Protein AF-A0A851T5Y5-F1 (afdb_monomer)

Solvent-accessible surface area (backbone atoms only — not comparable to full-atom values): 12570 Å² total; per-residue (Å²): 137,88,81,87,80,84,79,88,78,86,79,79,48,72,80,60,48,54,59,51,51,56,50,48,53,47,49,53,48,50,50,54,48,53,54,48,54,49,51,55,58,54,72,70,52,80,83,51,76,62,54,56,51,51,53,50,53,52,51,50,52,53,51,51,50,51,51,51,53,51,49,52,54,50,30,38,38,62,53,76,44,88,64,85,82,74,98,78,79,89,79,91,82,95,71,86,72,81,74,79,68,81,71,62,25,62,45,49,49,51,54,51,50,53,52,51,53,53,50,48,53,53,52,50,52,53,52,52,52,52,51,56,50,47,67,74,44,75,84,80,78,85,87,77,94,80,79,80,81,72,80,93,68,82,89,78,91,79,81,89,78,79,81,80,81,83,77,90,76,92,76,92,83,88,87,84,86,82,83,82,86,85,80,89,79,81,90,130

Radius of gyration: 38.02 Å; Cα contacts (8 Å, |Δi|>4): 22; chains: 1; bounding box: 86×85×93 Å

Sequence (188 aa):
DSGEDRGSQGELSAEDVMPAVKSLIRVVRILKFLVAKRKFKETLRPYDVKDVIEQYSAGHLDMLGRIKSLQTRVEQIVGRGAVPADKKVREKVEKPPPEPEDEPSMMGRVVKVERQVQSIEHKLDLLLGLYSRCLRKGSSISFSLGAVRQPRGEPDVTSDYHSPVEHEDISVSAQTLNISRSASANMD

Secondary structure (DSSP, 8-state):
-------------HHHHHHHHHHHHHHHHHHHHHHHHHHHHHHTSPPPHHHHHHHHHHHHHHHHHHHHHHHHHHHHHHT---------S------PPPP------HHHHHHHHHHHHHHHHHHHHHHHHHHHHHHHS-S-----------------------PPPPPP--------------------

Mean predicted aligned error: 19.7 Å

InterPro domains:
  IPR003937 Potassium channel, voltage dependent, KCNQ [PTHR47735] (2-177)
  IPR013821 Potassium channel, voltage dependent, KCNQ, C-terminal [PF03520] (2-138)

pLDDT: mean 72.11, std 24.04, range [36.72, 98.62]

Organism: NCBI:txid1977171

Foldseek 3Di:
DDDDDDDDDDPCPPVNVVVVVVVVVVVVVVVVVVVVVVVVVVVPDDDDPVNVVVVCVVVVVVVVVVVVVVVLVVCQQCVNNPDPPDPDDDDDDDDDPPPPPPPDHNNRVVVVVVVVVVVVVVVVVVVVVVVVVCVVPPDDDDDDPPPPPDDDDDDDDDDPDDDDDDDDDDDDDDDDDDDDDDDDDDDD

Structure (mmCIF, N/CA/C/O backbone):
data_AF-A0A851T5Y5-F1
#
_entry.id   AF-A0A851T5Y5-F1
#
loop_
_atom_site.group_PDB
_atom_site.id
_atom_site.type_symbol
_atom_site.label_atom_id
_atom_site.label_alt_id
_atom_site.label_comp_id
_atom_site.label_asym_id
_atom_site.label_ent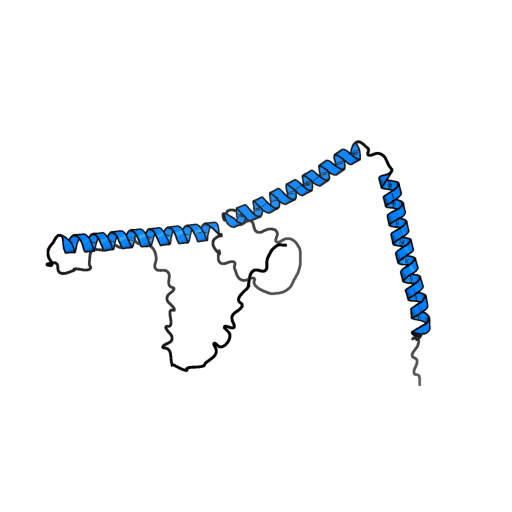ity_id
_atom_site.label_seq_id
_atom_site.pdbx_PDB_ins_code
_atom_site.Cartn_x
_atom_site.Cartn_y
_atom_site.Cartn_z
_atom_site.occupancy
_atom_site.B_iso_or_equiv
_atom_site.auth_seq_id
_atom_site.auth_comp_id
_atom_site.auth_asym_id
_atom_site.auth_atom_id
_atom_site.pdbx_PDB_model_num
ATOM 1 N N . ASP A 1 1 ? -54.999 -43.301 13.905 1.00 37.56 1 ASP A N 1
ATOM 2 C CA . ASP A 1 1 ? -53.935 -42.988 12.947 1.00 37.56 1 ASP A CA 1
ATOM 3 C C . ASP A 1 1 ? -53.912 -41.473 12.793 1.00 37.56 1 ASP A C 1
ATOM 5 O O . ASP A 1 1 ? -54.770 -40.925 12.120 1.00 37.56 1 ASP A O 1
ATOM 9 N N . SER A 1 2 ? -53.352 -40.751 13.762 1.00 43.62 2 SER A N 1
ATOM 10 C CA . SER A 1 2 ? -51.914 -40.546 14.015 1.00 43.62 2 SER A CA 1
ATOM 11 C C . SER A 1 2 ? -51.315 -39.578 12.998 1.00 43.62 2 SER A C 1
ATOM 13 O O . SER A 1 2 ? -51.047 -39.937 11.860 1.00 43.62 2 SER A O 1
ATOM 15 N N . GLY A 1 3 ? -51.120 -38.341 13.448 1.00 49.34 3 GLY A N 1
ATOM 16 C CA . GLY A 1 3 ? -50.461 -37.268 12.714 1.00 49.34 3 GLY A CA 1
ATOM 17 C C . GLY A 1 3 ? -50.115 -36.138 13.677 1.00 49.34 3 GLY A C 1
ATOM 18 O O . GLY A 1 3 ? -50.799 -35.120 13.718 1.00 49.34 3 GLY A O 1
ATOM 19 N N . GLU A 1 4 ? -49.111 -36.374 14.522 1.00 55.09 4 GLU A N 1
ATOM 20 C CA . GLU A 1 4 ? -48.381 -35.322 15.230 1.00 55.09 4 GLU A CA 1
ATOM 21 C C . GLU A 1 4 ? -47.661 -34.417 14.217 1.00 55.09 4 GLU A C 1
ATOM 23 O O . GLU A 1 4 ? -47.022 -34.941 13.311 1.00 55.09 4 GLU A O 1
ATOM 28 N N . ASP A 1 5 ? -47.699 -33.096 14.415 1.00 44.44 5 ASP A N 1
ATOM 29 C CA . ASP A 1 5 ? -46.492 -32.246 14.405 1.00 44.44 5 ASP A CA 1
ATOM 30 C C . ASP A 1 5 ? -46.854 -30.888 15.042 1.00 44.44 5 ASP A C 1
ATOM 32 O O . ASP A 1 5 ? -47.619 -30.089 14.511 1.00 44.44 5 ASP A O 1
ATOM 36 N N . ARG A 1 6 ? -46.630 -30.718 16.346 1.00 49.19 6 ARG A N 1
ATOM 37 C CA . ARG A 1 6 ? -45.472 -29.996 16.892 1.00 49.19 6 ARG A CA 1
ATOM 38 C C . ARG A 1 6 ? -45.182 -28.656 16.208 1.00 49.19 6 ARG A C 1
ATOM 40 O O . ARG A 1 6 ? -44.370 -28.554 15.306 1.00 49.19 6 ARG A O 1
ATOM 47 N N . GLY A 1 7 ? -45.683 -27.610 16.859 1.00 45.91 7 GLY A N 1
ATOM 48 C CA . GLY A 1 7 ? -44.796 -26.563 17.353 1.00 45.91 7 GLY A CA 1
ATOM 49 C C . GLY A 1 7 ? -44.453 -25.424 16.395 1.00 45.91 7 GLY A C 1
ATOM 50 O O . GLY A 1 7 ? -43.730 -25.586 15.424 1.00 45.91 7 GLY A O 1
ATOM 51 N N . SER A 1 8 ? -44.768 -24.227 16.891 1.00 52.69 8 SER A N 1
ATOM 52 C CA . SER A 1 8 ? -43.934 -23.031 16.750 1.00 52.69 8 SER A CA 1
ATOM 53 C C . SER A 1 8 ? -44.016 -22.297 15.416 1.00 52.69 8 SER A C 1
ATOM 55 O O . SER A 1 8 ? -43.286 -22.600 14.484 1.00 52.69 8 SER A O 1
ATOM 57 N N . GLN A 1 9 ? -44.745 -21.184 15.414 1.00 42.38 9 GLN A N 1
ATOM 58 C CA . GLN A 1 9 ? -44.216 -19.931 14.875 1.00 42.38 9 GLN A CA 1
ATOM 59 C C . GLN A 1 9 ? -44.970 -18.773 15.530 1.00 42.38 9 GLN A C 1
ATOM 61 O O . GLN A 1 9 ? -46.097 -18.451 15.175 1.00 42.38 9 GLN A O 1
ATOM 66 N N . GLY A 1 10 ? -44.356 -18.197 16.565 1.00 53.91 10 GLY A N 1
ATOM 67 C CA . GLY A 1 10 ? -44.780 -16.908 17.092 1.00 53.91 10 GLY A CA 1
ATOM 68 C C . GLY A 1 10 ? -44.576 -15.868 16.000 1.00 53.91 10 GLY A C 1
ATOM 69 O O . GLY A 1 10 ? -43.441 -15.495 15.705 1.00 53.91 10 GLY A O 1
ATOM 70 N N . GLU A 1 11 ? -45.668 -15.456 15.369 1.00 51.62 11 GLU A N 1
ATOM 71 C CA . GLU A 1 11 ? -45.685 -14.369 14.402 1.00 51.62 11 GLU A CA 1
ATOM 72 C C . GLU A 1 11 ? -45.403 -13.066 15.160 1.00 51.62 11 GLU A C 1
ATOM 74 O O . GLU A 1 11 ? -46.276 -12.482 15.800 1.00 51.62 11 GLU A O 1
ATOM 79 N N . LEU A 1 12 ? -44.134 -12.653 15.172 1.00 61.09 12 LEU A N 1
ATOM 80 C CA . LEU A 1 12 ? -43.716 -11.352 15.683 1.00 61.09 12 LEU A CA 1
ATOM 81 C C . LEU A 1 12 ? -44.313 -10.285 14.757 1.00 61.09 12 LEU A C 1
ATOM 83 O O . LEU A 1 12 ? -43.751 -9.990 13.701 1.00 61.09 12 LEU A O 1
ATOM 87 N N . SER A 1 13 ? -45.470 -9.739 15.130 1.00 64.56 13 SER A N 1
ATOM 88 C CA . SER A 1 13 ? -46.125 -8.661 14.389 1.00 64.56 13 SER A CA 1
ATOM 89 C C . SER A 1 13 ? -45.186 -7.457 14.262 1.00 64.56 13 SER A C 1
ATOM 91 O O . SER A 1 13 ? -44.429 -7.138 15.184 1.00 64.56 13 SER A O 1
ATOM 93 N N . ALA A 1 14 ? -45.244 -6.749 13.130 1.00 63.03 14 ALA A N 1
ATOM 94 C CA . ALA A 1 14 ? -44.449 -5.542 12.881 1.00 63.03 14 ALA A CA 1
ATOM 95 C C . ALA A 1 14 ? -44.595 -4.482 13.998 1.00 63.03 14 ALA A C 1
ATOM 97 O O . ALA A 1 14 ? -43.664 -3.709 14.250 1.00 63.03 14 ALA A O 1
ATOM 98 N N . GLU A 1 15 ? -45.728 -4.501 14.705 1.00 69.75 15 GLU A N 1
ATOM 99 C CA . GLU A 1 15 ? -46.027 -3.648 15.859 1.00 69.75 15 GLU A CA 1
ATOM 100 C C 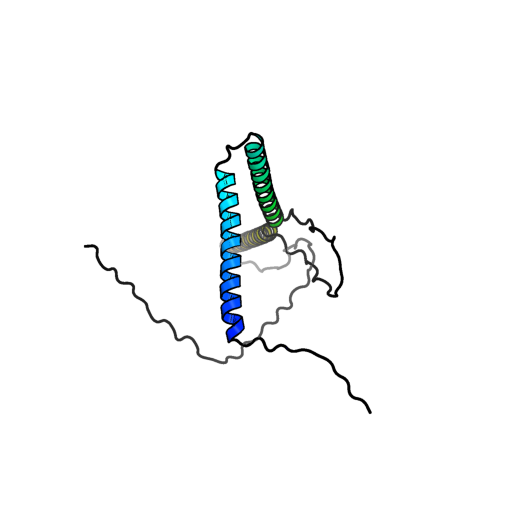. GLU A 1 15 ? -45.126 -3.923 17.079 1.00 69.75 15 GLU A C 1
ATOM 102 O O . GLU A 1 15 ? -44.766 -2.985 17.788 1.00 69.75 15 GLU A O 1
ATOM 107 N N . ASP A 1 16 ? -44.658 -5.161 17.280 1.00 72.06 16 ASP A N 1
ATOM 108 C CA . ASP A 1 16 ? -43.730 -5.526 18.366 1.00 72.06 16 ASP A CA 1
ATOM 109 C C . ASP A 1 16 ? -42.257 -5.329 17.968 1.00 72.06 16 ASP A C 1
ATOM 111 O O . ASP A 1 16 ? -41.384 -5.049 18.801 1.00 72.06 16 ASP A O 1
ATOM 115 N N . VAL A 1 17 ? -41.968 -5.408 16.665 1.00 77.44 17 VAL A N 1
ATOM 116 C CA . VAL A 1 17 ? -40.622 -5.218 16.103 1.00 77.44 17 VAL A CA 1
ATOM 117 C C . VAL A 1 17 ? -40.164 -3.766 16.258 1.00 77.44 17 VAL A C 1
ATOM 119 O O . VAL A 1 17 ? -39.008 -3.502 16.593 1.00 77.44 17 VAL A O 1
ATOM 122 N N . MET A 1 18 ? -41.060 -2.797 16.067 1.00 86.81 18 MET A N 1
ATOM 123 C CA . MET A 1 18 ? -40.714 -1.374 16.101 1.00 86.81 18 MET A CA 1
ATOM 124 C C . MET A 1 18 ? -40.234 -0.892 17.496 1.00 86.81 18 MET A C 1
ATOM 126 O O . MET A 1 18 ? -39.195 -0.218 17.573 1.00 86.81 18 MET A O 1
ATOM 130 N N . PRO A 1 19 ? -40.894 -1.235 18.623 1.00 90.56 19 PRO A N 1
ATOM 131 C CA . PRO A 1 19 ? -40.369 -1.006 19.972 1.00 90.56 19 PRO A CA 1
ATOM 132 C C . PRO A 1 19 ? -39.059 -1.751 20.250 1.00 90.56 19 PRO A C 1
ATOM 134 O O . PRO A 1 19 ? -38.143 -1.167 20.837 1.00 90.56 19 PRO A O 1
ATOM 137 N N . ALA A 1 20 ? -38.931 -3.002 19.795 1.00 90.44 20 ALA A N 1
ATOM 138 C CA . ALA A 1 20 ? -37.718 -3.797 19.977 1.00 90.44 20 ALA A CA 1
ATOM 139 C C . ALA A 1 20 ? -36.507 -3.171 19.264 1.00 90.44 20 ALA A C 1
ATOM 141 O O . ALA A 1 20 ? -35.445 -3.017 19.868 1.00 90.44 20 ALA A O 1
ATOM 142 N N . VAL A 1 21 ? -36.673 -2.699 18.025 1.00 94.69 21 VAL A N 1
ATOM 143 C CA . VAL A 1 21 ? -35.631 -1.984 17.267 1.00 94.69 21 VAL A CA 1
ATOM 144 C C . VAL A 1 21 ? -35.259 -0.664 17.949 1.00 94.69 21 VAL A C 1
ATOM 146 O O . VAL A 1 21 ? -34.076 -0.348 18.085 1.00 94.69 21 VAL A O 1
ATOM 149 N N . LYS A 1 22 ? -36.236 0.099 18.459 1.00 93.56 22 LYS A N 1
ATOM 150 C CA . LYS A 1 22 ? -35.965 1.324 19.237 1.00 93.56 22 LYS A CA 1
ATOM 151 C C . LYS A 1 22 ? -35.164 1.029 20.508 1.00 93.56 22 LYS A C 1
ATOM 153 O O . LYS A 1 22 ? -34.278 1.811 20.865 1.00 93.56 22 LYS A O 1
ATOM 158 N N . SER A 1 23 ? -35.454 -0.077 21.187 1.00 95.94 23 SER A N 1
ATOM 159 C CA . SER A 1 23 ? -34.687 -0.543 22.345 1.00 95.94 23 SER A CA 1
ATOM 160 C C . SER A 1 23 ? -33.287 -1.007 21.948 1.00 95.94 23 SER A C 1
ATOM 162 O O . SER A 1 23 ? -32.320 -0.615 22.596 1.00 95.94 23 SER A O 1
ATOM 164 N N . LEU A 1 24 ? -33.134 -1.724 20.833 1.00 97.25 24 LEU A N 1
ATOM 165 C CA . LEU A 1 24 ? -31.832 -2.138 20.307 1.00 97.25 24 LEU A CA 1
ATOM 166 C C . LEU A 1 24 ? -30.946 -0.932 19.967 1.00 97.25 24 LEU A C 1
ATOM 168 O O . LEU A 1 24 ? -29.785 -0.882 20.370 1.00 97.25 24 LEU A O 1
ATOM 172 N N . ILE A 1 25 ? -31.502 0.086 19.305 1.00 96.75 25 ILE A N 1
ATOM 173 C CA . ILE A 1 25 ? -30.793 1.342 19.022 1.00 96.75 25 ILE A CA 1
ATOM 174 C C . ILE A 1 25 ? -30.337 2.003 20.327 1.00 96.75 25 ILE A C 1
ATOM 176 O O . ILE A 1 25 ? -29.203 2.480 20.412 1.00 96.75 25 ILE A O 1
ATOM 180 N N . ARG A 1 26 ? -31.189 2.022 21.362 1.00 97.44 26 ARG A N 1
ATOM 181 C CA . ARG A 1 26 ? -30.812 2.537 22.688 1.00 97.44 26 ARG A CA 1
ATOM 182 C C . ARG A 1 26 ? -29.676 1.728 23.305 1.00 97.44 26 ARG A C 1
ATOM 184 O O . ARG A 1 26 ? -28.716 2.336 23.765 1.00 97.44 26 ARG A O 1
ATOM 191 N N . VAL A 1 27 ? -29.734 0.400 23.264 1.00 98.38 27 VAL A N 1
ATOM 192 C CA . VAL A 1 27 ? -28.673 -0.472 23.791 1.00 98.38 27 VAL A CA 1
ATOM 193 C C . VAL A 1 27 ? -27.353 -0.226 23.060 1.00 98.38 27 VAL A C 1
ATOM 195 O O . VAL A 1 27 ? -26.342 0.023 23.712 1.00 98.38 27 VAL A O 1
ATOM 198 N N . VAL A 1 28 ? -27.348 -0.184 21.724 1.00 98.31 28 VAL A N 1
ATOM 199 C CA . VAL A 1 28 ? -26.143 0.128 20.933 1.00 98.31 28 VAL A CA 1
ATOM 200 C C . VAL A 1 28 ? -25.594 1.509 21.295 1.00 98.31 28 VAL A C 1
ATOM 202 O O . VAL A 1 28 ? -24.387 1.663 21.477 1.00 98.31 28 VAL A O 1
ATOM 205 N N . ARG A 1 29 ? -26.460 2.518 21.451 1.00 98.50 29 ARG A N 1
ATOM 206 C CA . ARG A 1 29 ? -26.048 3.866 21.874 1.00 98.50 29 ARG A CA 1
ATOM 207 C C . ARG A 1 29 ? -25.448 3.869 23.278 1.00 98.50 29 ARG A C 1
ATOM 209 O O . ARG A 1 29 ? -24.405 4.488 23.463 1.00 98.50 29 ARG A O 1
ATOM 216 N N . ILE A 1 30 ? -26.046 3.157 24.234 1.00 98.44 30 ILE A N 1
ATOM 217 C CA . ILE A 1 30 ? -25.516 3.017 25.598 1.00 98.44 30 ILE A CA 1
ATOM 218 C C . ILE A 1 30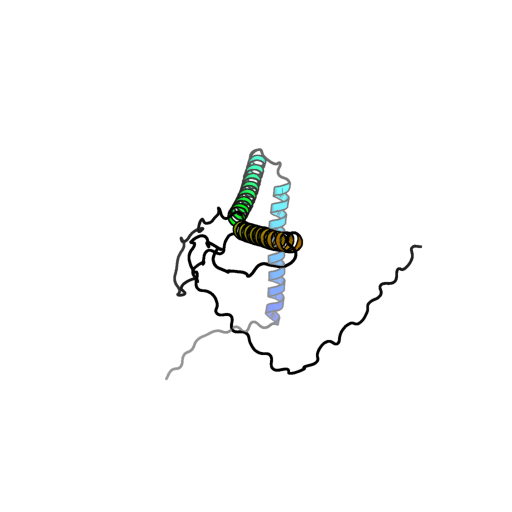 ? -24.157 2.311 25.566 1.00 98.44 30 ILE A C 1
ATOM 220 O O . ILE A 1 30 ? -23.217 2.791 26.189 1.00 98.44 30 ILE A O 1
ATOM 224 N N . LEU A 1 31 ? -24.000 1.233 24.795 1.00 98.62 31 LEU A N 1
ATOM 225 C CA . LEU A 1 31 ? -22.721 0.531 24.648 1.00 98.62 31 LEU A CA 1
ATOM 226 C C . LEU A 1 31 ? -21.641 1.436 24.046 1.00 98.62 31 LEU A C 1
ATOM 228 O O . LEU A 1 31 ? -20.549 1.546 24.606 1.00 98.62 31 LEU A O 1
ATOM 232 N N . LYS A 1 32 ? -21.949 2.143 22.951 1.00 98.31 32 LYS A N 1
ATOM 233 C CA . LYS A 1 32 ? -21.026 3.118 22.349 1.00 98.31 32 LYS A CA 1
ATOM 234 C C . LYS A 1 32 ? -20.679 4.236 23.334 1.00 98.31 32 LYS A C 1
ATOM 236 O O . LYS A 1 32 ? -19.510 4.604 23.427 1.00 98.31 32 LYS A O 1
ATOM 241 N N . PHE A 1 33 ? -21.653 4.723 24.105 1.00 98.62 33 PHE A N 1
ATOM 242 C CA . PHE A 1 33 ? -21.435 5.710 25.163 1.00 98.62 33 PHE A CA 1
ATOM 243 C C . PHE A 1 33 ? -20.522 5.174 26.271 1.00 98.62 33 PHE A C 1
ATOM 245 O O . PHE A 1 33 ? -19.602 5.872 26.678 1.00 98.62 33 PHE A O 1
ATOM 252 N N . LEU A 1 34 ? -20.705 3.935 26.733 1.00 98.56 34 LEU A N 1
ATOM 253 C CA . LEU A 1 34 ? -19.858 3.332 27.766 1.00 98.56 34 LEU A CA 1
ATOM 254 C C . LEU A 1 34 ? -18.421 3.101 27.277 1.00 98.56 34 LEU A C 1
ATOM 256 O O . LEU A 1 34 ? -17.476 3.343 28.031 1.00 98.56 34 LEU A O 1
ATOM 260 N N . VAL A 1 35 ? -18.235 2.703 26.012 1.00 98.56 35 VAL A N 1
ATOM 261 C CA . VAL A 1 35 ? -16.907 2.616 25.382 1.00 98.56 35 VAL A CA 1
ATOM 262 C C . VAL A 1 35 ? -16.263 4.001 25.287 1.00 98.56 35 VAL A C 1
ATOM 264 O O . VAL A 1 35 ? -15.103 4.154 25.665 1.00 98.56 35 VAL A O 1
ATOM 267 N N . ALA A 1 36 ? -17.008 5.020 24.851 1.00 98.38 36 ALA A N 1
ATOM 268 C CA . ALA A 1 36 ? -16.518 6.396 24.784 1.00 98.38 36 ALA A CA 1
ATOM 269 C C . ALA A 1 36 ? -16.169 6.953 26.174 1.00 98.38 36 ALA A C 1
ATOM 271 O O . ALA A 1 36 ? -15.095 7.518 26.350 1.00 98.38 36 ALA A O 1
ATOM 272 N N . LYS A 1 37 ? -17.014 6.715 27.186 1.00 98.19 37 LYS A N 1
ATOM 273 C CA . LYS A 1 37 ? -16.773 7.091 28.587 1.00 98.19 37 LYS A CA 1
ATOM 274 C C . LYS A 1 37 ? -15.503 6.436 29.134 1.00 98.19 37 LYS A C 1
ATOM 276 O O . LYS A 1 37 ? -14.732 7.096 29.827 1.00 98.19 37 LYS A O 1
ATOM 281 N N . ARG A 1 38 ? -15.260 5.157 28.815 1.00 97.88 38 ARG A N 1
ATOM 282 C CA . ARG A 1 38 ? -14.019 4.458 29.188 1.00 97.88 38 ARG A CA 1
ATOM 283 C C . ARG A 1 38 ? -12.803 5.076 28.496 1.00 97.88 38 ARG A C 1
ATOM 285 O O . ARG A 1 38 ? -11.838 5.379 29.184 1.00 97.88 38 ARG A O 1
ATOM 292 N N . LYS A 1 39 ? -12.868 5.306 27.178 1.00 96.88 39 LYS A N 1
ATOM 293 C CA . LYS A 1 39 ? -11.784 5.947 26.413 1.00 96.88 39 LYS A CA 1
ATOM 294 C C . LYS A 1 39 ? -11.468 7.350 26.933 1.00 96.88 39 LYS A C 1
ATOM 296 O O . LYS A 1 39 ? -10.305 7.667 27.108 1.00 96.88 39 LYS A O 1
ATOM 301 N N . PHE A 1 40 ? -12.487 8.143 27.261 1.00 98.06 40 PHE A N 1
ATOM 302 C CA . PHE A 1 40 ? -12.307 9.473 27.844 1.00 98.06 40 PHE A CA 1
ATOM 303 C C . PHE A 1 40 ? -11.606 9.423 29.208 1.00 98.06 40 PHE A C 1
ATOM 305 O O . PHE A 1 40 ? -10.714 10.218 29.489 1.00 98.06 40 PHE A O 1
ATOM 312 N N . LYS A 1 41 ? -11.969 8.458 30.064 1.00 97.38 41 LYS A N 1
ATOM 313 C CA . LYS A 1 41 ? -11.277 8.263 31.346 1.00 97.38 41 LYS A CA 1
ATOM 314 C C . LYS A 1 41 ? -9.819 7.832 31.149 1.00 97.38 41 LYS A C 1
ATOM 316 O O . LYS A 1 41 ? -8.971 8.243 31.932 1.00 97.38 41 LYS A O 1
ATOM 321 N N . GLU A 1 42 ? -9.539 7.028 30.125 1.00 94.06 42 GLU A N 1
ATOM 322 C CA . GLU A 1 42 ? -8.179 6.607 29.775 1.00 94.06 42 GLU A CA 1
ATOM 323 C C . GLU A 1 42 ? -7.322 7.789 29.316 1.00 94.06 42 GLU A C 1
ATOM 325 O O . GLU A 1 42 ? -6.209 7.949 29.794 1.00 94.06 42 GLU A O 1
ATOM 330 N N . THR A 1 43 ? -7.868 8.677 28.478 1.00 93.50 43 THR A N 1
ATOM 331 C CA . THR A 1 43 ? -7.136 9.845 27.952 1.00 93.50 43 THR A CA 1
ATOM 332 C C . THR A 1 43 ? -6.735 10.871 29.011 1.00 93.50 43 THR A C 1
ATOM 334 O O . THR A 1 43 ? -5.914 11.736 28.734 1.00 93.50 43 THR A O 1
ATOM 337 N N . LEU A 1 44 ? -7.330 10.813 30.205 1.00 95.44 44 LEU A N 1
ATOM 338 C CA . LEU A 1 44 ? -6.965 11.681 31.328 1.00 95.44 44 LEU A CA 1
ATOM 339 C C . LEU A 1 44 ? -5.855 11.089 32.201 1.00 95.44 44 LEU A C 1
ATOM 341 O O . LEU A 1 44 ? -5.369 11.770 33.104 1.00 95.44 44 LEU A O 1
ATOM 345 N N . ARG A 1 45 ? -5.473 9.826 31.986 1.00 94.06 45 ARG A N 1
ATOM 346 C CA . ARG A 1 45 ? -4.335 9.244 32.692 1.00 94.06 45 ARG A CA 1
ATOM 347 C C . ARG A 1 45 ? -3.042 9.842 32.127 1.00 94.06 45 ARG A C 1
ATOM 349 O O . ARG A 1 45 ? -2.933 9.973 30.909 1.00 94.06 45 ARG A O 1
ATOM 356 N N . PRO A 1 46 ? -2.077 10.227 32.978 1.00 95.31 46 PRO A N 1
ATOM 357 C CA . PRO A 1 46 ? -0.764 10.628 32.495 1.00 95.31 46 PRO A CA 1
ATOM 358 C C . PRO A 1 46 ? -0.080 9.434 31.826 1.00 95.31 46 PRO A C 1
ATOM 360 O O . PRO A 1 46 ? -0.178 8.317 32.333 1.00 95.31 46 PRO A O 1
ATOM 363 N N . TYR A 1 47 ? 0.615 9.693 30.719 1.00 95.75 47 TYR A N 1
ATOM 364 C CA . TYR A 1 47 ? 1.421 8.677 30.048 1.00 95.75 47 TYR A CA 1
ATOM 365 C C . TYR A 1 47 ? 2.561 8.222 30.956 1.00 95.75 47 TYR A C 1
ATOM 367 O O . TYR A 1 47 ? 3.261 9.055 31.544 1.00 95.75 47 TYR A O 1
ATOM 375 N N . ASP A 1 48 ? 2.758 6.913 31.058 1.00 95.62 48 ASP A N 1
ATOM 376 C CA . ASP A 1 48 ? 3.905 6.337 31.746 1.00 95.62 48 ASP A CA 1
ATOM 377 C C . ASP A 1 48 ? 5.065 6.056 30.766 1.00 95.62 48 ASP A C 1
ATOM 379 O O . ASP A 1 48 ? 4.956 6.185 29.544 1.00 95.62 48 ASP A O 1
ATOM 383 N N . VAL A 1 49 ? 6.235 5.696 31.303 1.00 97.81 49 VAL A N 1
ATOM 384 C CA . VAL A 1 49 ? 7.409 5.363 30.474 1.00 97.81 49 VAL A CA 1
ATOM 385 C C . VAL A 1 49 ? 7.125 4.168 29.555 1.00 97.81 49 VAL A C 1
ATOM 387 O O . VAL A 1 49 ? 7.682 4.082 28.459 1.00 97.81 49 VAL A O 1
ATOM 390 N N . LYS A 1 50 ? 6.251 3.248 29.974 1.00 96.75 50 LYS A N 1
ATOM 391 C CA . LYS A 1 50 ? 5.878 2.076 29.187 1.00 96.75 50 LYS A CA 1
ATOM 392 C C . LYS A 1 50 ? 5.039 2.483 27.973 1.00 96.75 50 LYS A C 1
ATOM 394 O O . LYS A 1 50 ? 5.299 1.935 26.909 1.00 96.75 50 LYS A O 1
ATOM 399 N N . ASP A 1 51 ? 4.140 3.458 28.082 1.00 95.62 51 ASP A N 1
ATOM 400 C CA . ASP A 1 51 ? 3.353 3.982 26.958 1.00 95.62 51 ASP A CA 1
ATOM 401 C C . ASP A 1 51 ? 4.261 4.539 25.856 1.00 95.62 51 ASP A C 1
ATOM 403 O O . ASP A 1 51 ? 4.076 4.250 24.673 1.00 95.62 51 ASP A O 1
ATOM 407 N N . VAL A 1 52 ? 5.301 5.284 26.245 1.00 97.25 52 VAL A N 1
ATOM 408 C CA . VAL A 1 52 ? 6.290 5.835 25.304 1.00 97.25 52 VAL A CA 1
ATOM 409 C C . VAL A 1 52 ? 7.044 4.712 24.590 1.00 97.25 52 VAL A C 1
ATOM 411 O O . VAL A 1 52 ? 7.226 4.753 23.370 1.00 97.25 52 VAL A O 1
ATOM 414 N N . ILE A 1 53 ? 7.460 3.687 25.338 1.00 97.75 53 ILE A N 1
ATOM 415 C CA . ILE A 1 53 ? 8.161 2.526 24.779 1.00 97.75 53 ILE A CA 1
ATOM 416 C C . ILE A 1 53 ? 7.235 1.723 23.862 1.00 97.75 53 ILE A C 1
ATOM 418 O O . ILE A 1 53 ? 7.657 1.323 22.778 1.00 97.75 53 ILE A O 1
ATOM 422 N N . GLU A 1 54 ? 5.988 1.484 24.258 1.00 97.19 54 GLU A N 1
ATOM 423 C CA . GLU A 1 54 ? 5.017 0.707 23.488 1.00 97.19 54 GLU A CA 1
ATOM 424 C C . GLU A 1 54 ? 4.631 1.433 22.195 1.00 97.19 54 GLU A C 1
ATOM 426 O O . GLU A 1 54 ? 4.640 0.822 21.124 1.00 97.19 54 GLU A O 1
ATOM 431 N N . GLN A 1 55 ? 4.407 2.748 22.259 1.00 97.88 55 GLN A N 1
ATOM 432 C CA . GLN A 1 55 ? 4.155 3.578 21.084 1.00 97.88 55 GLN A CA 1
ATOM 433 C C . GLN A 1 55 ? 5.339 3.546 20.114 1.00 97.88 55 GLN A C 1
ATOM 435 O O . GLN A 1 55 ? 5.143 3.341 18.912 1.00 97.88 55 GLN A O 1
ATOM 440 N N . TYR A 1 56 ? 6.564 3.728 20.618 1.00 98.44 56 TYR A N 1
ATOM 441 C CA . TYR A 1 56 ? 7.763 3.644 19.787 1.00 98.44 56 TYR A CA 1
ATOM 442 C C . TYR A 1 56 ? 7.913 2.251 19.171 1.00 98.44 56 TYR A C 1
ATOM 444 O O . TYR A 1 56 ? 8.158 2.132 17.974 1.00 98.44 56 TYR A O 1
ATOM 452 N N . SER A 1 57 ? 7.705 1.196 19.960 1.00 98.25 57 SER A N 1
ATOM 453 C CA . SER A 1 57 ? 7.821 -0.196 19.511 1.00 98.25 57 SER A CA 1
ATOM 454 C C . SER A 1 57 ? 6.814 -0.519 18.403 1.00 98.25 57 SER A C 1
ATOM 456 O O . SER A 1 57 ? 7.191 -1.085 17.376 1.00 98.25 57 SER A O 1
ATOM 458 N N . ALA A 1 58 ? 5.551 -0.113 18.567 1.00 98.12 58 ALA A N 1
ATOM 459 C CA . ALA A 1 58 ? 4.510 -0.288 17.557 1.00 98.12 58 ALA A CA 1
ATOM 460 C C . ALA A 1 58 ? 4.792 0.536 16.289 1.00 98.12 58 ALA A C 1
ATOM 462 O O . ALA A 1 58 ? 4.691 0.015 15.178 1.00 98.12 58 ALA A O 1
ATOM 463 N N . GLY A 1 59 ? 5.196 1.802 16.444 1.00 98.62 59 GLY A N 1
ATOM 464 C CA . GLY A 1 59 ? 5.539 2.678 15.321 1.00 98.62 59 GLY A CA 1
ATOM 465 C C . GLY A 1 59 ? 6.759 2.190 14.539 1.00 98.62 59 GLY A C 1
ATOM 466 O O . GLY A 1 59 ? 6.759 2.206 13.309 1.00 98.62 59 GLY A O 1
ATOM 467 N N . HIS A 1 60 ? 7.778 1.692 15.237 1.00 98.62 60 HIS A N 1
ATOM 468 C CA . HIS A 1 60 ? 8.963 1.108 14.620 1.00 98.62 60 HIS A CA 1
ATOM 469 C C . HIS A 1 60 ? 8.622 -0.172 13.848 1.00 98.62 60 HIS A C 1
ATOM 47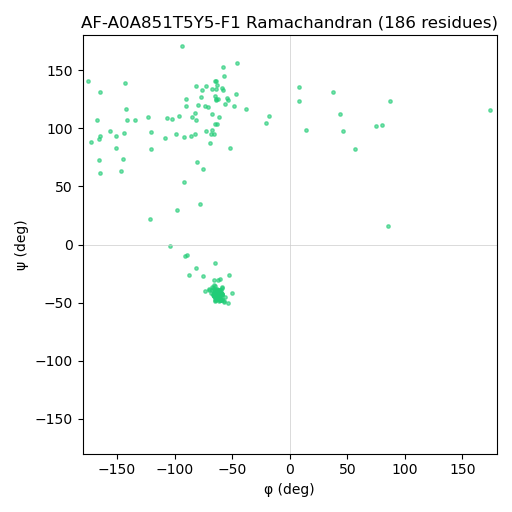1 O O . HIS A 1 60 ? 9.101 -0.362 12.731 1.00 98.62 60 HIS A O 1
ATOM 477 N N . LEU A 1 61 ? 7.764 -1.037 14.401 1.00 98.19 61 LEU A N 1
ATOM 478 C CA . LEU A 1 61 ? 7.322 -2.249 13.713 1.00 98.19 61 LEU A CA 1
ATOM 479 C C . LEU A 1 61 ? 6.520 -1.933 12.439 1.00 98.19 61 LEU A C 1
ATOM 481 O O . LEU A 1 61 ? 6.768 -2.551 11.404 1.00 98.19 61 LEU A O 1
ATOM 485 N N . ASP A 1 62 ? 5.607 -0.956 12.485 1.00 98.38 62 ASP A N 1
ATOM 486 C CA . ASP A 1 62 ? 4.861 -0.494 11.304 1.00 98.38 62 ASP A CA 1
ATOM 487 C C . ASP A 1 62 ? 5.803 0.092 10.242 1.00 98.38 62 ASP A C 1
ATOM 489 O O . ASP A 1 62 ? 5.741 -0.283 9.068 1.00 98.38 62 ASP A O 1
ATOM 493 N N . MET A 1 63 ? 6.747 0.942 10.654 1.00 98.56 63 MET A N 1
ATOM 494 C CA . MET A 1 63 ? 7.765 1.489 9.756 1.00 98.56 63 MET A CA 1
ATOM 495 C C . MET A 1 63 ? 8.576 0.374 9.085 1.00 98.56 63 MET A C 1
ATOM 497 O O . MET A 1 63 ? 8.702 0.358 7.859 1.00 98.56 63 MET A O 1
ATOM 501 N N . LEU A 1 64 ? 9.084 -0.583 9.865 1.00 98.44 64 LEU A N 1
ATOM 502 C CA . LEU A 1 64 ? 9.868 -1.703 9.352 1.00 98.44 64 LEU A CA 1
ATOM 503 C C . LEU A 1 64 ? 9.044 -2.579 8.396 1.00 98.44 64 LEU A C 1
ATOM 505 O O . LEU A 1 64 ? 9.553 -2.998 7.356 1.00 98.44 64 LEU A O 1
ATOM 509 N N . GLY A 1 65 ? 7.763 -2.811 8.696 1.00 97.75 65 GLY A N 1
ATOM 510 C CA . GLY A 1 65 ? 6.838 -3.531 7.818 1.00 97.75 65 GLY A CA 1
ATOM 511 C C . GLY A 1 65 ? 6.639 -2.835 6.469 1.00 97.75 65 GLY A C 1
ATOM 512 O O . GLY A 1 65 ? 6.690 -3.483 5.420 1.00 97.75 65 GLY A O 1
ATOM 513 N N . ARG A 1 66 ? 6.492 -1.505 6.471 1.00 98.12 66 ARG A N 1
ATOM 514 C CA . ARG A 1 66 ? 6.395 -0.698 5.243 1.00 98.12 66 ARG A CA 1
ATOM 515 C C . ARG A 1 66 ? 7.690 -0.725 4.432 1.00 98.12 66 ARG A C 1
ATOM 517 O O . ARG A 1 66 ? 7.625 -0.924 3.220 1.00 98.12 66 ARG A O 1
ATOM 524 N N . ILE A 1 67 ? 8.848 -0.579 5.084 1.00 98.25 67 ILE A N 1
ATOM 525 C CA . ILE A 1 67 ? 10.166 -0.676 4.433 1.00 98.25 67 ILE A CA 1
ATOM 526 C C . ILE A 1 67 ? 10.330 -2.050 3.781 1.00 98.25 67 ILE A C 1
ATOM 528 O O . ILE A 1 67 ? 10.687 -2.125 2.610 1.00 98.25 67 ILE A O 1
ATOM 532 N N . LYS A 1 68 ? 9.997 -3.131 4.496 1.00 97.00 68 LYS A N 1
ATOM 533 C CA . LYS A 1 68 ? 10.093 -4.498 3.973 1.00 97.00 68 LYS A CA 1
ATOM 534 C C . LYS A 1 68 ? 9.175 -4.722 2.770 1.00 97.00 68 LYS A C 1
ATOM 536 O O . LYS A 1 68 ? 9.613 -5.274 1.770 1.00 97.00 68 LYS A O 1
ATOM 541 N N . SER A 1 69 ? 7.929 -4.248 2.833 1.00 95.69 69 SER A N 1
ATOM 542 C CA . SER A 1 69 ? 6.989 -4.321 1.705 1.00 95.69 69 SER A CA 1
ATOM 543 C C . SER A 1 69 ? 7.508 -3.567 0.476 1.00 95.69 69 SER A C 1
ATOM 545 O O . SER A 1 69 ? 7.467 -4.083 -0.644 1.00 95.69 69 SER A O 1
ATOM 547 N N . LEU A 1 70 ? 8.060 -2.365 0.676 1.00 97.31 70 LEU A N 1
ATOM 548 C CA . LEU A 1 70 ? 8.670 -1.596 -0.404 1.00 97.31 70 LEU A CA 1
ATOM 549 C C . LEU A 1 70 ? 9.893 -2.317 -0.983 1.00 97.31 70 LEU A C 1
ATOM 551 O O . LEU A 1 70 ? 10.004 -2.424 -2.202 1.00 97.31 70 LEU A O 1
ATOM 555 N N . GLN A 1 71 ? 10.765 -2.847 -0.126 1.00 95.69 71 GLN A N 1
ATOM 556 C CA . GLN A 1 71 ? 11.938 -3.612 -0.535 1.00 95.69 71 GLN A CA 1
ATOM 557 C C . GLN A 1 71 ? 11.539 -4.818 -1.393 1.00 95.69 71 GLN A C 1
ATOM 559 O O . GLN A 1 71 ? 12.060 -4.965 -2.494 1.00 95.69 71 GLN A O 1
ATOM 564 N N . THR A 1 72 ? 10.559 -5.618 -0.963 1.00 91.75 72 THR A N 1
ATOM 565 C CA . THR A 1 72 ? 10.068 -6.767 -1.741 1.00 91.75 72 THR A CA 1
ATOM 566 C C . THR A 1 72 ? 9.532 -6.344 -3.108 1.00 91.75 72 THR A C 1
ATOM 568 O O . THR A 1 72 ? 9.841 -6.975 -4.117 1.00 91.75 72 THR A O 1
ATOM 571 N N . ARG A 1 73 ? 8.770 -5.246 -3.180 1.00 93.25 73 ARG A N 1
ATOM 572 C CA . ARG A 1 73 ? 8.282 -4.720 -4.465 1.00 93.25 73 ARG A CA 1
ATOM 573 C C . ARG A 1 73 ? 9.431 -4.271 -5.367 1.00 93.25 73 ARG A C 1
ATOM 575 O O . ARG A 1 73 ? 9.408 -4.564 -6.556 1.00 93.25 73 ARG A O 1
ATOM 582 N N . VAL A 1 74 ? 10.447 -3.598 -4.827 1.00 94.56 74 VAL A N 1
ATOM 583 C CA . VAL A 1 74 ? 11.644 -3.201 -5.589 1.00 94.56 74 VAL A CA 1
ATOM 584 C C . VAL A 1 74 ? 12.406 -4.430 -6.087 1.00 94.56 74 VAL A C 1
ATOM 586 O O . VAL A 1 74 ? 12.775 -4.490 -7.256 1.00 94.56 74 VAL A O 1
ATOM 589 N N . GLU A 1 75 ? 12.591 -5.447 -5.250 1.00 90.38 75 GLU A N 1
ATOM 590 C CA . GLU A 1 75 ? 13.256 -6.697 -5.632 1.00 90.38 75 GLU A CA 1
ATOM 591 C C . GLU A 1 75 ? 12.519 -7.424 -6.766 1.00 90.38 75 GLU A C 1
ATOM 593 O O . GLU A 1 75 ? 13.161 -7.929 -7.692 1.00 90.38 75 GLU A O 1
ATOM 598 N N . GLN A 1 76 ? 11.183 -7.425 -6.748 1.00 90.19 76 GLN A N 1
ATOM 599 C CA . GLN A 1 76 ? 10.354 -7.951 -7.837 1.00 90.19 76 GLN A CA 1
ATOM 600 C C . GLN A 1 76 ? 10.523 -7.145 -9.135 1.00 90.19 76 GLN A C 1
ATOM 602 O O . GLN A 1 76 ? 10.643 -7.742 -10.203 1.00 90.19 76 GLN A O 1
ATOM 607 N N . ILE A 1 77 ? 10.602 -5.810 -9.056 1.00 90.56 77 ILE A N 1
ATOM 608 C CA . ILE A 1 77 ? 10.819 -4.911 -10.210 1.00 90.56 77 ILE A CA 1
ATOM 609 C C . ILE A 1 77 ? 12.199 -5.097 -10.838 1.00 90.56 77 ILE A C 1
ATOM 611 O O . ILE A 1 77 ? 12.341 -4.960 -12.050 1.00 90.56 77 ILE A O 1
ATOM 615 N N . VAL A 1 78 ? 13.212 -5.381 -10.019 1.00 89.25 78 VAL A N 1
ATOM 616 C CA . VAL A 1 78 ? 14.587 -5.627 -10.474 1.00 89.25 78 VAL A CA 1
ATOM 617 C C . VAL A 1 78 ? 14.763 -7.065 -10.981 1.00 89.25 78 VAL A C 1
ATOM 619 O O . VAL A 1 78 ? 15.695 -7.344 -11.729 1.00 89.25 78 VAL A O 1
ATOM 622 N N . GLY A 1 79 ? 13.874 -7.983 -10.596 1.00 81.69 79 GLY A N 1
ATOM 623 C CA . GLY A 1 79 ? 13.951 -9.398 -10.968 1.00 81.69 79 GLY A CA 1
ATOM 624 C C . GLY A 1 79 ? 14.845 -10.224 -10.048 1.00 81.69 79 GLY A C 1
ATOM 625 O O . GLY A 1 79 ? 15.232 -11.332 -10.396 1.00 81.69 79 GLY A O 1
ATOM 626 N N . ARG A 1 80 ? 15.174 -9.698 -8.862 1.00 75.50 80 ARG A N 1
ATOM 627 C CA . ARG A 1 80 ? 15.898 -10.425 -7.803 1.00 75.50 80 ARG A CA 1
ATOM 628 C C . ARG A 1 80 ? 14.954 -11.138 -6.827 1.00 75.50 80 ARG A C 1
ATOM 630 O O . ARG A 1 80 ? 15.414 -11.923 -6.009 1.00 75.50 80 ARG A O 1
ATOM 637 N N . GLY A 1 81 ? 13.650 -10.866 -6.921 1.00 61.38 81 GLY A N 1
ATOM 638 C CA . GLY A 1 81 ? 12.621 -11.287 -5.967 1.00 61.38 81 GLY A CA 1
ATOM 639 C C . GLY A 1 81 ? 11.816 -12.534 -6.340 1.00 61.38 81 GLY A C 1
ATOM 640 O O . GLY A 1 81 ? 10.661 -12.625 -5.930 1.00 61.38 81 GLY A O 1
ATOM 641 N N . ALA A 1 82 ? 12.372 -13.492 -7.090 1.00 56.00 82 ALA A N 1
ATOM 642 C CA . ALA A 1 82 ? 11.746 -14.808 -7.250 1.00 56.00 82 ALA A CA 1
ATOM 643 C C . ALA A 1 82 ? 11.947 -15.651 -5.976 1.00 56.00 82 ALA A C 1
ATOM 645 O O . ALA A 1 82 ? 12.641 -16.663 -5.973 1.00 56.00 82 ALA A O 1
ATOM 646 N N . VAL A 1 83 ? 11.363 -15.211 -4.861 1.00 55.53 83 VAL A N 1
ATOM 647 C CA . VAL A 1 83 ? 11.159 -16.067 -3.692 1.00 55.53 83 VAL A CA 1
ATOM 648 C C . VAL A 1 83 ? 9.664 -16.369 -3.664 1.00 55.53 83 VAL A C 1
ATOM 650 O O . VAL A 1 83 ? 8.880 -15.449 -3.418 1.00 55.53 83 VAL A O 1
ATOM 653 N N . PRO A 1 84 ? 9.223 -17.604 -3.967 1.00 53.66 84 PRO A N 1
ATOM 654 C CA . PRO A 1 84 ? 7.819 -17.955 -3.840 1.00 53.66 84 PRO A CA 1
ATOM 655 C C . PRO A 1 84 ? 7.462 -17.880 -2.356 1.00 53.66 84 PRO A C 1
ATOM 657 O O . PRO A 1 84 ? 7.850 -18.742 -1.567 1.00 53.66 84 PRO A O 1
ATOM 660 N N . ALA A 1 85 ? 6.763 -16.817 -1.967 1.00 51.59 85 ALA A N 1
ATOM 661 C CA . ALA A 1 85 ? 6.190 -16.705 -0.640 1.00 51.59 85 ALA A CA 1
ATOM 662 C C . ALA A 1 85 ? 5.176 -17.849 -0.448 1.00 51.59 85 ALA A C 1
ATOM 664 O O . ALA A 1 85 ? 4.124 -17.886 -1.079 1.00 51.59 85 ALA A O 1
ATOM 665 N N . ASP A 1 86 ? 5.555 -18.798 0.404 1.00 42.81 86 ASP A N 1
ATOM 666 C CA . ASP A 1 86 ? 4.682 -19.638 1.221 1.00 42.81 86 ASP A CA 1
ATOM 667 C C . ASP A 1 86 ? 3.597 -20.482 0.525 1.00 42.81 86 ASP A C 1
ATOM 669 O O . ASP A 1 86 ? 2.397 -20.234 0.623 1.00 42.81 86 ASP A O 1
ATOM 673 N N . LY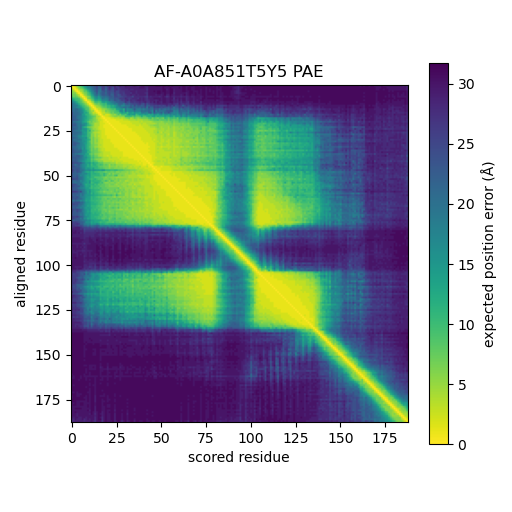S A 1 87 ? 4.005 -21.650 0.009 1.00 47.62 87 LYS A N 1
ATOM 674 C CA . LYS A 1 87 ? 3.149 -22.852 0.032 1.00 47.62 87 LYS A CA 1
ATOM 675 C C . LYS A 1 87 ? 3.215 -23.525 1.407 1.00 47.62 87 LYS A C 1
ATOM 677 O O . LYS A 1 87 ? 3.768 -24.616 1.497 1.00 47.62 87 LYS A O 1
ATOM 682 N N . LYS A 1 88 ? 2.644 -22.939 2.465 1.00 49.41 88 LYS A N 1
ATOM 683 C CA . LYS A 1 88 ? 2.225 -23.693 3.670 1.00 49.41 88 LYS A CA 1
ATOM 684 C C . LYS A 1 88 ? 1.045 -23.029 4.376 1.00 49.41 88 LYS A C 1
ATOM 686 O O . LYS A 1 88 ? 1.254 -22.356 5.366 1.00 49.41 88 LYS A O 1
ATOM 691 N N . VAL A 1 89 ? -0.175 -23.299 3.900 1.00 43.34 89 VAL A N 1
ATOM 692 C CA . VAL A 1 89 ? -1.374 -23.691 4.678 1.00 43.34 89 VAL A CA 1
ATOM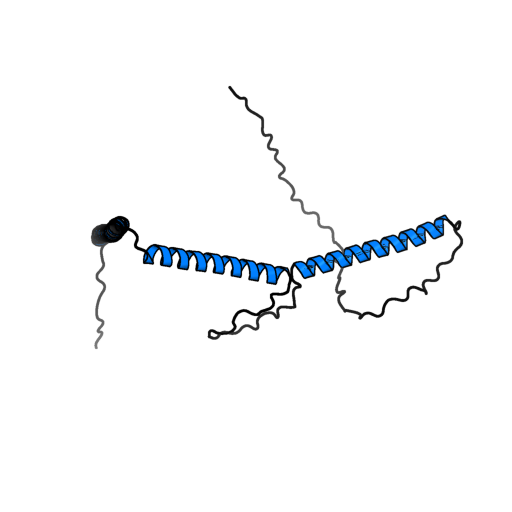 693 C C . VAL A 1 89 ? -2.419 -24.200 3.660 1.00 43.34 89 VAL A C 1
ATOM 695 O O . VAL A 1 89 ? -2.919 -23.421 2.865 1.00 43.34 89 VAL A O 1
ATOM 698 N N . ARG A 1 90 ? -2.637 -25.531 3.634 1.00 42.19 90 ARG A N 1
ATOM 699 C CA . ARG A 1 90 ? -3.937 -26.260 3.674 1.00 42.19 90 ARG A CA 1
ATOM 700 C C . ARG A 1 90 ? -5.130 -25.634 2.895 1.00 42.19 90 ARG A C 1
ATOM 702 O O . ARG A 1 90 ? -5.458 -24.493 3.149 1.00 42.19 90 ARG A O 1
ATOM 709 N N . GLU A 1 91 ? -5.938 -26.274 2.041 1.00 39.50 91 GLU A N 1
ATOM 710 C CA . GLU A 1 91 ? -6.309 -27.663 1.724 1.00 39.50 91 GLU A CA 1
ATOM 711 C C . GLU A 1 91 ? -7.250 -27.620 0.490 1.00 39.50 91 GLU A C 1
ATOM 713 O O . GLU A 1 91 ? -8.084 -26.729 0.411 1.00 39.50 91 GLU A O 1
ATOM 718 N N . LYS A 1 92 ? -7.088 -28.576 -0.442 1.00 45.03 92 LYS A N 1
ATOM 719 C CA . LYS A 1 92 ? -8.036 -29.071 -1.474 1.00 45.03 92 LYS A CA 1
ATOM 720 C C . LYS A 1 92 ? -8.879 -28.058 -2.286 1.00 45.03 92 LYS A C 1
ATOM 722 O O . LYS A 1 92 ? -9.860 -27.528 -1.791 1.00 45.03 92 LYS A O 1
ATOM 727 N N . VAL A 1 93 ? -8.597 -27.961 -3.591 1.00 37.38 93 VAL A N 1
ATOM 728 C CA . VAL A 1 93 ? -9.474 -28.364 -4.723 1.00 37.38 93 VAL A CA 1
ATOM 729 C C . VAL A 1 93 ? -8.804 -27.931 -6.041 1.00 37.38 93 VAL A C 1
ATOM 731 O O . VAL A 1 93 ? -8.527 -26.762 -6.277 1.00 37.38 93 VAL A O 1
ATOM 734 N N . GLU A 1 94 ? -8.463 -28.946 -6.830 1.00 44.75 94 GLU A N 1
ATOM 735 C CA . GLU A 1 94 ? -8.339 -29.031 -8.291 1.00 44.75 94 GLU A CA 1
ATOM 736 C C . GLU A 1 94 ? -8.308 -27.734 -9.137 1.00 44.75 94 GLU A C 1
ATOM 738 O O . GLU A 1 94 ? -9.337 -27.201 -9.544 1.00 44.75 94 GLU A O 1
ATOM 743 N N . LYS A 1 95 ? -7.094 -27.298 -9.502 1.00 39.12 95 LYS A N 1
ATOM 744 C CA . LYS A 1 95 ? -6.747 -26.755 -10.832 1.00 39.12 95 LYS A CA 1
ATOM 745 C C . LYS A 1 95 ? -5.213 -26.725 -10.958 1.00 39.12 95 LYS A C 1
ATOM 747 O O . LYS A 1 95 ? -4.572 -26.241 -10.022 1.00 39.12 95 LYS A O 1
ATOM 752 N N . PRO A 1 96 ? -4.589 -27.226 -12.041 1.00 38.91 96 PRO A N 1
ATOM 753 C CA . PRO A 1 96 ? -3.177 -26.943 -12.272 1.00 38.91 96 PRO A CA 1
ATOM 754 C C . PRO A 1 96 ? -3.048 -25.420 -12.455 1.00 38.91 96 PRO A C 1
ATOM 756 O O . PRO A 1 96 ? -3.798 -24.847 -13.253 1.00 38.91 96 PRO A O 1
ATOM 759 N N . PRO A 1 97 ? -2.200 -24.724 -11.679 1.00 45.56 97 PRO A N 1
ATOM 760 C CA . PRO A 1 97 ? -1.948 -23.315 -11.931 1.00 45.56 97 PRO A CA 1
ATOM 761 C C . PRO A 1 97 ? -1.253 -23.207 -13.294 1.00 45.56 97 PRO A C 1
ATOM 763 O O . PRO A 1 97 ? -0.419 -24.068 -13.587 1.00 45.56 97 PRO A O 1
ATOM 766 N N . PRO A 1 98 ? -1.583 -22.203 -14.128 1.00 43.50 98 PRO A N 1
ATOM 767 C CA . PRO A 1 98 ? -0.765 -21.926 -15.296 1.00 43.50 98 PRO A CA 1
ATOM 768 C C . PRO A 1 98 ? 0.657 -21.721 -14.784 1.00 43.50 98 PRO A C 1
ATOM 770 O O . PRO A 1 98 ? 0.881 -20.973 -13.825 1.00 43.50 98 PRO A O 1
ATOM 773 N N . GLU A 1 99 ? 1.579 -22.485 -15.352 1.00 37.38 99 GLU A N 1
ATOM 774 C CA . GLU A 1 99 ? 3.003 -22.316 -15.132 1.00 37.38 99 GLU A CA 1
ATOM 775 C C . GLU A 1 99 ? 3.307 -20.819 -15.277 1.00 37.38 99 GLU A C 1
ATOM 777 O O . GLU A 1 99 ? 2.835 -20.200 -16.238 1.00 37.38 99 GLU A O 1
ATOM 782 N N . PRO A 1 100 ? 4.001 -20.183 -14.318 1.00 45.06 100 PRO A N 1
ATOM 783 C CA . PRO A 1 100 ? 4.559 -18.879 -14.586 1.00 45.06 100 PRO A CA 1
ATOM 784 C C . PRO A 1 100 ? 5.672 -19.143 -15.593 1.00 45.06 100 PRO A C 1
ATOM 786 O O . PRO A 1 100 ? 6.809 -19.396 -15.208 1.00 45.06 100 PRO A O 1
ATOM 789 N N . GLU A 1 101 ? 5.335 -19.155 -16.882 1.00 40.34 101 GLU A N 1
ATOM 790 C CA . GLU A 1 101 ? 6.329 -18.839 -17.893 1.00 40.34 101 GLU A CA 1
ATOM 791 C C . GLU A 1 101 ? 6.986 -17.560 -17.402 1.00 40.34 101 GLU A C 1
ATOM 793 O O . GLU A 1 101 ? 6.270 -16.601 -17.110 1.00 40.34 101 GLU A O 1
ATOM 798 N N . ASP A 1 102 ? 8.295 -17.627 -17.158 1.00 54.09 102 ASP A N 1
ATOM 799 C CA . ASP A 1 102 ? 9.107 -16.595 -16.528 1.00 54.09 102 ASP A CA 1
ATOM 800 C C . ASP A 1 102 ? 8.887 -15.252 -17.234 1.00 54.09 102 ASP A C 1
ATOM 802 O O . ASP A 1 102 ? 9.646 -14.867 -18.126 1.00 54.09 102 ASP A O 1
ATOM 806 N N . GLU A 1 103 ? 7.820 -14.533 -16.872 1.00 57.84 103 GLU A N 1
ATOM 807 C CA . GLU A 1 103 ? 7.540 -13.231 -17.438 1.00 57.84 103 GLU A CA 1
ATOM 808 C C . GLU A 1 103 ? 8.677 -12.359 -16.910 1.00 57.84 103 GLU A C 1
ATOM 810 O O . GLU A 1 103 ? 8.802 -12.176 -15.690 1.00 57.84 103 GLU A O 1
ATOM 815 N N . PRO A 1 104 ? 9.588 -11.890 -17.782 1.00 68.88 104 PRO A N 1
ATOM 816 C CA . PRO A 1 104 ? 10.777 -11.212 -17.318 1.00 68.88 104 PRO A CA 1
ATOM 817 C C . PRO A 1 104 ? 10.331 -10.010 -16.496 1.00 68.88 104 PRO A C 1
ATOM 819 O O . PRO A 1 104 ? 9.435 -9.261 -16.891 1.00 68.88 104 PRO A O 1
ATOM 822 N N . SER A 1 105 ? 10.962 -9.835 -15.338 1.00 88.94 105 SER A N 1
ATOM 823 C CA . SER A 1 105 ? 10.723 -8.697 -14.454 1.00 88.94 105 SER A CA 1
ATOM 824 C C . SER A 1 105 ? 10.689 -7.371 -15.229 1.00 88.94 105 SER A C 1
ATOM 826 O O . SER A 1 105 ? 11.293 -7.260 -16.297 1.00 88.94 105 SER A O 1
ATOM 828 N N . MET A 1 106 ? 10.028 -6.332 -14.705 1.00 90.81 106 MET A N 1
ATOM 829 C CA . MET A 1 106 ? 9.955 -5.030 -15.384 1.00 90.81 106 MET A CA 1
ATOM 830 C C . MET A 1 106 ? 11.333 -4.523 -15.833 1.00 90.81 106 MET A C 1
ATOM 832 O O . MET A 1 106 ? 11.462 -4.089 -16.975 1.00 90.81 106 MET A O 1
ATOM 836 N N . MET A 1 107 ? 12.370 -4.675 -15.002 1.00 90.25 107 MET A N 1
ATOM 837 C CA . MET A 1 107 ? 13.755 -4.389 -15.391 1.00 90.25 107 MET A CA 1
ATOM 838 C C . MET A 1 107 ? 14.240 -5.274 -16.551 1.00 90.25 107 MET A C 1
ATOM 840 O O . MET A 1 107 ? 14.845 -4.778 -17.495 1.00 90.25 107 MET A O 1
ATOM 844 N N . GLY A 1 108 ? 13.934 -6.573 -16.534 1.00 88.75 108 GLY A N 1
ATOM 845 C CA . GLY A 1 108 ? 14.234 -7.489 -17.640 1.00 88.75 108 GLY A CA 1
ATOM 846 C C . GLY A 1 108 ? 13.561 -7.083 -18.956 1.00 88.75 108 GLY A C 1
ATOM 847 O O . GLY A 1 108 ? 14.195 -7.132 -20.012 1.00 88.75 108 GLY A O 1
ATOM 848 N N . ARG A 1 109 ? 12.311 -6.601 -18.906 1.00 93.38 109 ARG A N 1
ATOM 849 C CA . ARG A 1 109 ? 11.617 -6.043 -20.082 1.00 93.38 109 ARG A CA 1
ATOM 850 C C . ARG A 1 109 ? 12.307 -4.785 -20.606 1.00 93.38 109 ARG A C 1
ATOM 852 O O . ARG A 1 109 ? 12.493 -4.674 -21.815 1.00 93.38 109 ARG A O 1
ATOM 859 N N . VAL A 1 110 ? 12.741 -3.884 -19.722 1.00 93.81 110 VAL A N 1
ATOM 860 C CA . VAL A 1 110 ? 13.511 -2.686 -20.107 1.00 93.81 110 VAL A CA 1
ATOM 861 C C . VAL A 1 110 ? 14.818 -3.079 -20.799 1.00 93.81 110 VAL A C 1
ATOM 863 O O . VAL A 1 110 ? 15.075 -2.622 -21.909 1.00 93.81 110 VAL A O 1
ATOM 866 N N . VAL A 1 111 ? 15.582 -4.015 -20.228 1.00 92.81 111 VAL A N 1
ATOM 867 C CA . VAL A 1 111 ? 16.836 -4.514 -20.827 1.00 92.81 111 VAL A CA 1
ATOM 868 C C . VAL A 1 111 ? 16.600 -5.129 -22.214 1.00 92.81 111 VAL A C 1
ATOM 870 O O . VAL A 1 111 ? 17.424 -4.979 -23.117 1.00 92.81 111 VAL A O 1
ATOM 873 N N . LYS A 1 112 ? 15.471 -5.818 -22.430 1.00 94.56 112 LYS A N 1
ATOM 874 C CA . LYS A 1 112 ? 15.114 -6.358 -23.752 1.00 94.56 112 LYS A CA 1
ATOM 875 C C . LYS A 1 112 ? 14.891 -5.244 -24.777 1.00 94.56 112 LYS A C 1
ATOM 877 O O . LYS A 1 112 ? 15.392 -5.348 -25.896 1.00 94.56 112 LYS A O 1
ATOM 882 N N . VAL A 1 113 ? 14.182 -4.183 -24.393 1.00 96.81 113 VAL A N 1
ATOM 883 C CA . VAL A 1 113 ? 13.970 -3.007 -25.250 1.00 96.81 113 VAL A CA 1
ATOM 884 C C . VAL A 1 113 ? 15.301 -2.329 -25.572 1.00 96.81 113 VAL A C 1
ATOM 886 O O . VAL A 1 113 ? 15.564 -2.055 -26.739 1.00 96.81 113 VAL A O 1
ATOM 889 N N . GLU A 1 114 ? 16.182 -2.144 -24.587 1.00 96.25 114 GLU A N 1
ATOM 890 C CA . GLU A 1 114 ? 17.520 -1.573 -24.810 1.00 96.25 114 GLU A CA 1
ATOM 891 C C . GLU A 1 114 ? 18.320 -2.375 -25.847 1.00 96.25 114 GLU A C 1
ATOM 893 O O . GLU A 1 114 ? 18.879 -1.804 -26.783 1.00 96.25 114 GLU A O 1
ATOM 898 N N . ARG A 1 115 ? 18.319 -3.712 -25.749 1.00 96.94 115 ARG A N 1
ATOM 899 C CA . ARG A 1 115 ? 18.983 -4.583 -26.736 1.00 96.94 115 ARG A CA 1
ATOM 900 C C . ARG A 1 115 ? 18.372 -4.463 -28.131 1.00 96.94 115 ARG A C 1
ATOM 902 O O . ARG A 1 115 ? 19.096 -4.505 -29.125 1.00 96.94 115 ARG A O 1
ATOM 909 N N . GLN A 1 116 ? 17.050 -4.330 -28.223 1.00 98.00 116 GLN A N 1
ATOM 910 C CA . GLN A 1 116 ? 16.372 -4.143 -29.503 1.00 98.00 116 GLN A CA 1
ATOM 911 C C . GLN A 1 116 ? 16.756 -2.805 -30.145 1.00 98.00 116 GLN A C 1
ATOM 913 O O . GLN A 1 116 ? 17.064 -2.780 -31.335 1.00 98.00 116 GLN A O 1
ATOM 918 N N . VAL A 1 117 ? 16.793 -1.722 -29.364 1.00 98.38 117 VAL A N 1
ATOM 919 C CA . VAL A 1 117 ? 17.233 -0.397 -29.828 1.00 98.38 117 VAL A CA 1
ATOM 920 C C . VAL A 1 117 ? 18.679 -0.454 -30.326 1.00 98.38 117 VAL A C 1
ATOM 922 O O . VAL A 1 117 ? 18.931 -0.064 -31.461 1.00 98.38 117 VAL A O 1
ATOM 925 N N . GLN A 1 118 ? 19.595 -1.067 -29.569 1.00 98.06 118 GLN A N 1
ATOM 926 C CA . GLN A 1 118 ? 20.990 -1.267 -29.999 1.00 98.06 118 GLN A CA 1
ATOM 927 C C . GLN A 1 118 ? 21.100 -2.073 -31.305 1.00 98.06 118 GLN A C 1
ATOM 929 O O . GLN A 1 118 ? 21.941 -1.796 -32.160 1.00 98.06 118 GLN A O 1
ATOM 934 N N . SER A 1 119 ? 20.238 -3.079 -31.500 1.00 98.31 119 SER A N 1
ATOM 935 C CA . SER A 1 119 ? 20.196 -3.838 -32.755 1.00 98.31 119 SER A CA 1
ATOM 936 C C . SER A 1 119 ? 19.743 -2.976 -33.934 1.00 98.31 119 SER A C 1
ATOM 938 O O . SER A 1 119 ? 20.274 -3.124 -35.036 1.00 98.31 119 SER A O 1
ATOM 940 N N . ILE A 1 120 ? 18.773 -2.084 -33.719 1.00 98.44 120 ILE A N 1
ATOM 941 C CA . ILE A 1 120 ? 18.307 -1.139 -34.738 1.00 98.44 120 ILE A CA 1
ATOM 942 C C . ILE A 1 120 ? 19.428 -0.162 -35.090 1.00 98.44 120 ILE A C 1
ATOM 944 O O . ILE A 1 120 ? 19.725 -0.014 -36.272 1.00 98.44 120 ILE A O 1
ATOM 948 N N . GLU A 1 121 ? 20.092 0.430 -34.095 1.00 98.00 121 GLU A N 1
ATOM 949 C CA . GLU A 1 121 ? 21.242 1.323 -34.296 1.00 98.00 121 GLU A CA 1
ATOM 950 C C . GLU A 1 121 ? 22.321 0.649 -35.153 1.00 98.00 121 GLU A C 1
ATOM 952 O O . GLU A 1 121 ? 22.693 1.165 -36.206 1.00 98.00 121 GLU A O 1
ATOM 957 N N . HIS A 1 122 ? 22.723 -0.575 -34.798 1.00 98.06 122 HIS A N 1
ATOM 958 C CA . HIS A 1 122 ? 23.720 -1.315 -35.569 1.00 98.06 122 HIS A CA 1
ATOM 959 C C . HIS A 1 122 ? 23.273 -1.608 -37.012 1.00 98.06 122 HIS A C 1
ATOM 961 O O . HIS A 1 122 ? 24.063 -1.507 -37.953 1.00 98.06 122 HIS A O 1
ATOM 967 N N . LYS A 1 123 ? 21.999 -1.965 -37.221 1.00 98.19 123 LYS A N 1
ATOM 968 C CA . LYS A 1 123 ? 21.448 -2.194 -38.568 1.00 98.19 123 LYS A CA 1
ATOM 969 C C . LYS A 1 123 ? 21.441 -0.910 -39.403 1.00 98.19 123 LYS A C 1
ATOM 971 O O . LYS A 1 123 ? 21.726 -0.976 -40.600 1.00 98.19 123 LYS A O 1
ATOM 976 N N . LEU A 1 124 ? 21.144 0.237 -38.791 1.00 98.38 124 LEU A N 1
ATOM 977 C CA . LEU A 1 124 ? 21.197 1.540 -39.453 1.00 98.38 124 LEU A CA 1
ATOM 978 C C . LEU A 1 124 ? 22.632 1.912 -39.834 1.00 98.38 124 LEU A C 1
ATOM 980 O O . LEU A 1 124 ? 22.855 2.318 -40.974 1.00 98.38 124 LEU A O 1
ATOM 984 N N . ASP A 1 125 ? 23.608 1.687 -38.954 1.00 97.38 125 ASP A N 1
ATOM 985 C CA . ASP A 1 125 ? 25.027 1.917 -39.256 1.00 97.38 125 ASP A CA 1
ATOM 986 C C . ASP A 1 125 ? 25.509 1.072 -40.442 1.00 97.38 125 ASP A C 1
ATOM 988 O O . ASP A 1 125 ? 26.199 1.572 -41.336 1.00 97.38 125 ASP A O 1
ATOM 992 N N . LEU A 1 126 ? 25.111 -0.204 -40.499 1.00 97.06 126 LEU A N 1
ATOM 993 C CA . LEU A 1 126 ? 25.413 -1.077 -41.636 1.00 97.06 126 LEU A CA 1
ATOM 994 C C . LEU A 1 126 ? 24.811 -0.530 -42.935 1.00 97.06 126 LEU A C 1
ATOM 996 O O . LEU A 1 126 ? 25.504 -0.456 -43.954 1.00 97.06 126 LEU A O 1
ATOM 1000 N N . LEU A 1 127 ? 23.541 -0.121 -42.902 1.00 97.25 127 LEU A N 1
ATOM 1001 C CA . LEU A 1 127 ? 22.846 0.419 -44.068 1.00 97.25 127 LEU A CA 1
ATOM 1002 C C . LEU A 1 127 ? 23.486 1.728 -44.555 1.00 97.25 127 LEU A C 1
ATOM 1004 O O . LEU A 1 127 ? 23.758 1.878 -45.747 1.00 97.25 127 LEU A O 1
ATOM 1008 N N . LEU A 1 128 ? 23.797 2.645 -43.637 1.00 95.94 128 LEU A N 1
ATOM 1009 C CA . LEU A 1 128 ? 24.493 3.899 -43.931 1.00 95.94 128 LEU A CA 1
ATOM 1010 C C . LEU A 1 128 ? 25.902 3.650 -44.480 1.00 95.94 128 LEU A C 1
ATOM 1012 O O . LEU A 1 128 ? 26.335 4.328 -45.419 1.00 95.94 128 LEU A O 1
ATOM 1016 N N . GLY A 1 129 ? 26.610 2.653 -43.946 1.00 94.19 129 GLY A N 1
ATOM 1017 C CA . GLY A 1 129 ? 27.919 2.227 -44.434 1.00 94.19 129 GLY A CA 1
ATOM 1018 C C . GLY A 1 129 ? 27.870 1.701 -45.871 1.00 94.19 129 GLY A C 1
ATOM 1019 O O . GLY A 1 129 ? 28.715 2.069 -46.696 1.00 94.19 129 GLY A O 1
ATOM 1020 N N . LEU A 1 130 ? 26.863 0.886 -46.199 1.00 93.56 130 LEU A N 1
ATOM 1021 C CA . LEU A 1 130 ? 26.615 0.408 -47.562 1.00 93.56 130 LEU A CA 1
ATOM 1022 C C . LEU A 1 130 ? 26.268 1.565 -48.505 1.00 93.56 130 LEU A C 1
ATOM 1024 O O . LEU A 1 130 ? 26.878 1.688 -49.570 1.00 93.56 130 LEU A O 1
ATOM 1028 N N . TYR A 1 131 ? 25.354 2.445 -48.096 1.00 93.00 131 TYR A N 1
ATOM 1029 C CA . TYR A 1 131 ? 24.938 3.609 -48.878 1.00 93.00 131 TYR A CA 1
ATOM 1030 C C . TYR A 1 131 ? 26.122 4.537 -49.191 1.00 93.00 131 TYR A C 1
ATOM 1032 O O . TYR A 1 131 ? 26.389 4.861 -50.349 1.00 93.00 131 TYR A O 1
ATOM 1040 N N . SER A 1 132 ? 26.927 4.866 -48.179 1.00 92.19 132 SER A N 1
ATOM 1041 C CA . SER A 1 132 ? 28.123 5.706 -48.320 1.00 92.19 132 SER A CA 1
ATOM 1042 C C . SER A 1 132 ? 29.185 5.095 -49.239 1.00 92.19 132 SER A C 1
ATOM 1044 O O . SER A 1 132 ? 29.949 5.821 -49.881 1.00 92.19 132 SER A O 1
ATOM 1046 N N . ARG A 1 133 ? 29.272 3.758 -49.300 1.00 88.44 133 ARG A N 1
ATOM 1047 C CA . ARG A 1 133 ? 30.173 3.040 -50.213 1.00 88.44 133 ARG A CA 1
ATOM 1048 C C . ARG A 1 133 ? 29.675 3.103 -51.657 1.00 88.44 133 ARG A C 1
ATOM 1050 O O . ARG A 1 133 ? 30.499 3.287 -52.551 1.00 88.44 133 ARG A O 1
ATOM 1057 N N . CYS A 1 134 ? 28.364 2.987 -51.868 1.00 83.88 134 CYS A N 1
ATOM 1058 C CA . CYS A 1 134 ? 27.738 3.104 -53.187 1.00 83.88 134 CYS A CA 1
ATOM 1059 C C . CYS A 1 134 ? 27.839 4.529 -53.746 1.00 83.88 134 CYS A C 1
ATOM 1061 O O . CYS A 1 134 ? 28.078 4.700 -54.934 1.00 83.88 134 CYS A O 1
ATOM 1063 N N . LEU A 1 135 ? 27.727 5.556 -52.898 1.00 83.56 135 LEU A N 1
ATOM 1064 C CA . LEU A 1 135 ? 27.895 6.947 -53.329 1.00 83.56 135 LEU A CA 1
ATOM 1065 C C . LEU A 1 135 ? 29.345 7.291 -53.694 1.00 83.56 135 LEU A C 1
ATOM 1067 O O . LEU A 1 135 ? 29.584 8.018 -54.653 1.00 83.56 135 LEU A O 1
ATOM 1071 N N . ARG A 1 136 ? 30.328 6.776 -52.942 1.00 76.31 136 ARG A N 1
ATOM 1072 C CA . ARG A 1 136 ? 31.753 7.061 -53.199 1.00 76.31 136 ARG A CA 1
ATOM 1073 C C . ARG A 1 136 ? 32.326 6.315 -54.401 1.00 76.31 136 ARG A C 1
ATOM 1075 O O . ARG A 1 136 ? 33.285 6.791 -54.999 1.00 76.31 136 ARG A O 1
ATOM 1082 N N . LYS A 1 137 ? 31.779 5.149 -54.744 1.00 62.22 137 LYS A N 1
ATOM 1083 C CA . LYS A 1 137 ? 32.138 4.398 -55.951 1.00 62.22 137 LYS A CA 1
ATOM 1084 C C . LYS A 1 137 ? 30.966 4.503 -56.915 1.00 62.22 137 LYS A C 1
ATOM 1086 O O . LYS A 1 137 ? 30.054 3.692 -56.807 1.00 62.22 137 LYS A O 1
ATOM 1091 N N . GLY A 1 138 ? 30.983 5.502 -57.804 1.00 56.41 138 GLY A N 1
ATOM 1092 C CA . GLY A 1 138 ? 29.967 5.673 -58.848 1.00 56.41 138 GLY A CA 1
ATOM 1093 C C . GLY A 1 138 ? 29.537 4.317 -59.416 1.00 56.41 138 GLY A C 1
ATOM 1094 O O . GLY A 1 138 ? 30.378 3.561 -59.894 1.00 56.41 138 GLY A O 1
ATOM 1095 N N . SER A 1 139 ? 28.255 4.000 -59.213 1.00 59.12 139 SER A N 1
ATOM 1096 C CA . SER A 1 139 ? 27.580 2.713 -59.428 1.00 59.12 139 SER A CA 1
ATOM 1097 C C . SER A 1 139 ? 28.295 1.748 -60.385 1.00 59.12 139 SER A C 1
ATOM 1099 O O . SER A 1 139 ? 28.256 1.930 -61.598 1.00 59.12 139 SER A O 1
ATOM 1101 N N . SER A 1 140 ? 28.946 0.713 -59.842 1.00 57.50 140 SER A N 1
ATOM 1102 C CA . SER A 1 140 ? 29.449 -0.455 -60.589 1.00 57.50 140 SER A CA 1
ATOM 1103 C C . SER A 1 140 ? 29.793 -1.609 -59.636 1.00 57.50 140 SER A C 1
ATOM 1105 O O . SER A 1 140 ? 30.958 -1.977 -59.528 1.00 57.50 140 SER A O 1
ATOM 1107 N N . ILE A 1 141 ? 28.838 -2.168 -58.877 1.00 54.78 141 ILE A N 1
ATOM 1108 C CA . ILE A 1 141 ? 29.094 -3.417 -58.130 1.00 54.78 141 ILE A CA 1
ATOM 1109 C C . ILE A 1 141 ? 27.852 -4.320 -58.132 1.00 54.78 141 ILE A C 1
ATOM 1111 O O . ILE A 1 141 ? 26.811 -3.978 -57.579 1.00 54.78 141 ILE A O 1
ATOM 1115 N N . SER A 1 142 ? 28.004 -5.496 -58.743 1.00 55.53 142 SER A N 1
ATOM 1116 C CA . SER A 1 142 ? 27.139 -6.668 -58.617 1.00 55.53 142 SER A CA 1
ATOM 1117 C C . SER A 1 142 ? 27.176 -7.201 -57.178 1.00 55.53 142 SER A C 1
ATOM 1119 O O . SER A 1 142 ? 28.239 -7.485 -56.625 1.00 55.53 142 SER A O 1
ATOM 1121 N N . PHE A 1 143 ? 26.015 -7.328 -56.536 1.00 52.31 143 PHE A N 1
ATOM 1122 C CA . PHE A 1 143 ? 25.926 -7.805 -55.156 1.00 52.31 143 PHE A CA 1
ATOM 1123 C C . PHE A 1 143 ? 25.966 -9.337 -55.109 1.00 52.31 143 PHE A C 1
ATOM 1125 O O . PHE A 1 143 ? 25.032 -9.999 -55.551 1.00 52.31 143 PHE A O 1
ATOM 1132 N N . SER A 1 144 ? 27.033 -9.902 -54.538 1.00 51.94 144 SER A N 1
ATOM 1133 C CA . SER A 1 144 ? 27.076 -11.311 -54.135 1.00 51.94 144 SER A CA 1
ATOM 1134 C C . SER A 1 144 ? 26.727 -11.409 -52.648 1.00 51.94 144 SER A C 1
ATOM 1136 O O . SER A 1 144 ? 27.475 -10.946 -51.786 1.00 51.94 144 SER A O 1
ATOM 1138 N N . LEU A 1 145 ? 25.556 -11.975 -52.350 1.00 50.31 145 LEU A N 1
ATOM 1139 C CA . LEU A 1 145 ? 24.915 -12.039 -51.029 1.00 50.31 145 LEU A CA 1
ATOM 1140 C C . LEU A 1 145 ? 25.531 -13.122 -50.107 1.00 50.31 145 LEU A C 1
ATOM 1142 O O . LEU A 1 145 ? 24.822 -13.791 -49.366 1.00 50.31 145 LEU A O 1
ATOM 1146 N N . GLY A 1 146 ? 26.845 -13.354 -50.191 1.00 46.97 146 GLY A N 1
ATOM 1147 C CA . GLY A 1 146 ? 27.507 -14.525 -49.593 1.00 46.97 146 GLY A CA 1
ATOM 1148 C C . GLY A 1 146 ? 28.310 -14.285 -48.309 1.00 46.97 146 GLY A C 1
ATOM 1149 O O . GLY A 1 146 ? 28.887 -15.231 -47.785 1.00 46.97 146 GLY A O 1
ATOM 1150 N N . ALA A 1 147 ? 28.403 -13.052 -47.799 1.00 51.62 147 ALA A N 1
ATOM 1151 C CA . ALA A 1 147 ? 29.378 -12.709 -46.750 1.00 51.62 147 ALA A CA 1
ATOM 1152 C C . ALA A 1 147 ? 28.782 -12.153 -45.443 1.00 51.62 147 ALA A C 1
ATOM 1154 O O . ALA A 1 147 ? 29.491 -11.503 -44.677 1.00 51.62 147 ALA A O 1
ATOM 1155 N N . VAL A 1 148 ? 27.507 -12.421 -45.144 1.00 49.09 148 VAL A N 1
ATOM 1156 C CA . VAL A 1 148 ? 26.977 -12.225 -43.784 1.00 49.09 148 VAL A CA 1
ATOM 1157 C C . VAL A 1 148 ? 27.137 -13.542 -43.033 1.00 49.09 148 VAL A C 1
ATOM 1159 O O . VAL A 1 148 ? 26.291 -14.428 -43.098 1.00 49.09 148 VAL A O 1
ATOM 1162 N N . ARG A 1 149 ? 28.262 -13.696 -42.329 1.00 53.28 149 ARG A N 1
ATOM 1163 C CA . ARG A 1 149 ? 28.425 -14.776 -41.353 1.00 53.28 149 ARG A CA 1
ATOM 1164 C C . ARG A 1 149 ? 27.562 -14.431 -40.141 1.00 53.28 149 A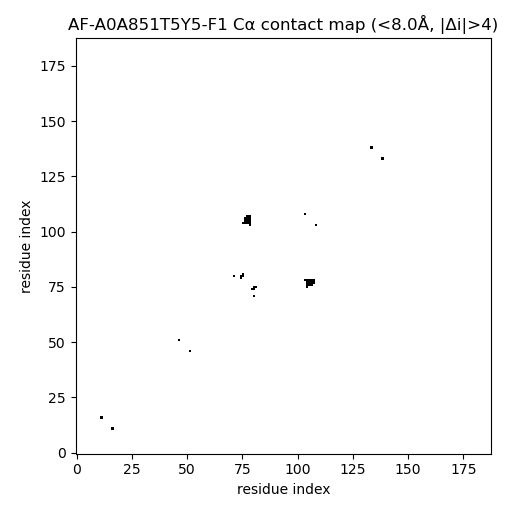RG A C 1
ATOM 1166 O O . ARG A 1 149 ? 27.952 -13.624 -39.304 1.00 53.28 149 ARG A O 1
ATOM 1173 N N . GLN A 1 150 ? 26.374 -15.018 -40.093 1.00 45.47 150 GLN A N 1
ATOM 1174 C CA . GLN A 1 150 ? 25.466 -14.952 -38.953 1.00 45.47 150 GLN A CA 1
ATOM 1175 C C . GLN A 1 150 ? 26.170 -15.513 -37.700 1.00 45.47 150 GLN A C 1
ATOM 1177 O O . GLN A 1 150 ? 26.801 -16.575 -37.794 1.00 45.47 150 GLN A O 1
ATOM 1182 N N . PRO A 1 151 ? 26.114 -14.843 -36.532 1.00 42.81 151 PRO A N 1
ATOM 1183 C CA . PRO A 1 151 ? 26.554 -15.457 -35.290 1.00 42.81 151 PRO A CA 1
ATOM 1184 C C . PRO A 1 151 ? 25.621 -16.632 -35.006 1.00 42.81 151 PRO A C 1
ATOM 1186 O O . PRO A 1 151 ? 24.400 -16.499 -35.047 1.00 42.81 151 PRO A O 1
ATOM 1189 N N . ARG A 1 152 ? 26.218 -17.797 -34.768 1.00 48.81 152 ARG A N 1
ATOM 1190 C CA . ARG A 1 152 ? 25.533 -19.054 -34.483 1.00 48.81 152 ARG A CA 1
ATOM 1191 C C . ARG A 1 152 ? 24.839 -18.935 -33.117 1.00 48.81 152 ARG A C 1
ATOM 1193 O O . ARG A 1 152 ? 25.494 -19.068 -32.090 1.00 48.81 152 ARG A O 1
ATOM 1200 N N . GLY A 1 153 ? 23.544 -18.641 -33.134 1.00 43.28 153 GLY A N 1
ATOM 1201 C CA . GLY A 1 153 ? 22.617 -18.662 -32.001 1.00 43.28 153 GLY A CA 1
ATOM 1202 C C . GLY A 1 153 ? 21.262 -19.159 -32.508 1.00 43.28 153 GLY A C 1
ATOM 1203 O O . GLY A 1 153 ? 20.901 -1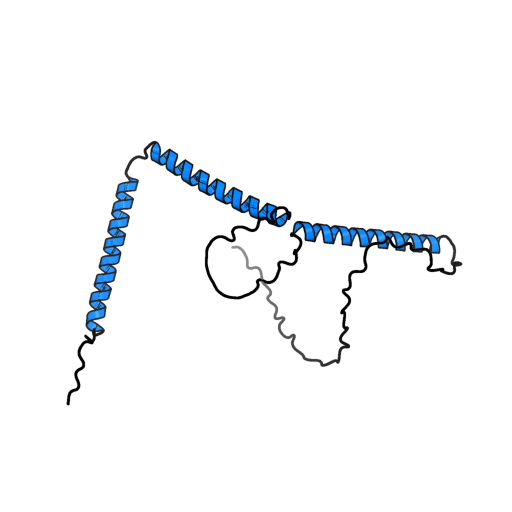8.862 -33.642 1.00 43.28 153 GLY A O 1
ATOM 1204 N N . GLU A 1 154 ? 20.614 -20.005 -31.717 1.00 39.84 154 GLU A N 1
ATOM 1205 C CA . GLU A 1 154 ? 19.614 -21.017 -32.093 1.00 39.84 154 GLU A CA 1
ATOM 1206 C C . GLU A 1 154 ? 18.356 -20.509 -32.832 1.00 39.84 154 GLU A C 1
ATOM 1208 O O . GLU A 1 154 ? 17.958 -19.357 -32.651 1.00 39.84 154 GLU A O 1
ATOM 1213 N N . PRO A 1 155 ? 17.712 -21.355 -33.667 1.00 50.34 155 PRO A N 1
ATOM 1214 C CA . PRO A 1 155 ? 16.441 -21.025 -34.294 1.00 50.34 155 PRO A CA 1
ATOM 1215 C C . PRO A 1 155 ? 15.309 -21.295 -33.299 1.00 50.34 155 PRO A C 1
ATOM 1217 O O . PRO A 1 155 ? 14.983 -22.453 -33.050 1.00 50.34 155 PRO A O 1
ATOM 1220 N N . ASP A 1 156 ? 14.707 -20.244 -32.743 1.00 40.72 156 ASP A N 1
ATOM 1221 C CA . ASP A 1 156 ? 13.468 -20.398 -31.981 1.00 40.72 156 ASP A CA 1
ATOM 1222 C C . ASP A 1 156 ? 12.263 -20.254 -32.918 1.00 40.72 156 ASP A C 1
ATOM 1224 O O . ASP A 1 156 ? 12.142 -19.303 -33.700 1.00 40.72 156 ASP A O 1
ATOM 1228 N N . VAL A 1 157 ? 11.418 -21.276 -32.892 1.00 56.22 157 VAL A N 1
ATOM 1229 C CA . VAL A 1 157 ? 10.284 -21.479 -33.785 1.00 56.22 157 VAL A CA 1
ATOM 1230 C C . VAL A 1 157 ? 9.118 -20.658 -33.247 1.00 56.22 157 VAL A C 1
ATOM 1232 O O . VAL A 1 157 ? 8.376 -21.112 -32.387 1.00 56.22 157 VAL A O 1
ATOM 1235 N N . THR A 1 158 ? 8.930 -19.441 -33.749 1.00 49.28 158 THR A N 1
ATOM 1236 C CA . THR A 1 158 ? 7.643 -18.747 -33.617 1.00 49.28 158 THR A CA 1
ATOM 1237 C C . THR A 1 158 ? 7.431 -17.799 -34.791 1.00 49.28 158 THR A C 1
ATOM 1239 O O . THR A 1 158 ? 7.915 -16.671 -34.845 1.00 49.28 158 THR A O 1
ATOM 1242 N N . SER A 1 159 ? 6.749 -18.311 -35.810 1.00 50.78 159 SER A N 1
ATOM 1243 C CA . SER A 1 159 ? 6.234 -17.518 -36.923 1.00 50.78 159 SER A CA 1
ATOM 1244 C C . SER A 1 159 ? 4.918 -18.129 -37.396 1.00 50.78 159 SER A C 1
ATOM 1246 O O . SER A 1 159 ? 4.797 -18.540 -38.547 1.00 50.78 159 SER A O 1
ATOM 1248 N N . ASP A 1 160 ? 3.914 -18.139 -36.524 1.00 50.38 160 ASP A N 1
ATOM 1249 C CA . ASP A 1 160 ? 2.521 -18.356 -36.930 1.00 50.38 160 ASP A CA 1
ATOM 1250 C C . ASP A 1 160 ? 1.847 -17.004 -37.215 1.00 50.38 160 ASP A C 1
ATOM 1252 O O . ASP A 1 160 ? 0.812 -16.653 -36.650 1.00 50.38 160 ASP A O 1
ATOM 1256 N N . TYR A 1 161 ? 2.461 -16.196 -38.086 1.00 53.19 161 TYR A N 1
ATOM 1257 C CA . TYR A 1 161 ? 1.826 -14.978 -38.585 1.00 53.19 161 TYR A CA 1
ATOM 1258 C C . TYR A 1 161 ? 0.948 -15.319 -39.793 1.00 53.19 161 TYR A C 1
ATOM 1260 O O . TYR A 1 161 ? 1.410 -15.359 -40.934 1.00 53.19 161 TYR A O 1
ATOM 1268 N N . HIS A 1 162 ? -0.335 -15.568 -39.535 1.00 50.34 162 HIS A N 1
ATOM 1269 C CA . HIS A 1 162 ? -1.359 -15.636 -40.571 1.00 50.34 162 HIS A CA 1
ATOM 1270 C C . HIS A 1 162 ? -1.859 -14.216 -40.856 1.00 50.34 162 HIS A C 1
ATOM 1272 O O . HIS A 1 162 ? -2.534 -13.608 -40.031 1.00 50.34 162 HIS A O 1
ATOM 1278 N N . SER A 1 163 ? -1.525 -13.675 -42.028 1.00 38.53 163 SER A N 1
ATOM 1279 C CA . SER A 1 163 ? -2.089 -12.411 -42.512 1.00 38.53 163 SER A CA 1
ATOM 1280 C C . SER A 1 163 ? -3.542 -12.650 -42.952 1.00 38.53 163 SER A C 1
ATOM 1282 O O . SER A 1 163 ? -3.750 -13.485 -43.839 1.00 38.53 163 SER A O 1
ATOM 1284 N N . PRO A 1 164 ? -4.554 -11.992 -42.354 1.00 50.47 164 PRO A N 1
ATOM 1285 C CA . PRO A 1 164 ? -5.906 -12.004 -42.890 1.00 50.47 164 PRO A CA 1
ATOM 1286 C C . PRO A 1 164 ? -5.957 -10.989 -44.031 1.00 50.47 164 PRO A C 1
ATOM 1288 O O . PRO A 1 164 ? -5.673 -9.808 -43.842 1.00 50.47 164 PRO A O 1
ATOM 1291 N N . VAL A 1 165 ? -6.284 -11.466 -45.227 1.00 44.66 165 VAL A N 1
ATOM 1292 C CA . VAL A 1 165 ? -6.575 -10.615 -46.382 1.00 44.66 165 VAL A CA 1
ATOM 1293 C C . VAL A 1 165 ? -7.924 -9.952 -46.109 1.00 44.66 165 VAL A C 1
ATOM 1295 O O . VAL A 1 165 ? -8.916 -10.651 -45.900 1.00 44.66 165 VAL A O 1
ATOM 1298 N N . GLU A 1 166 ? -7.948 -8.623 -46.034 1.00 36.72 166 GLU A N 1
ATOM 1299 C CA . GLU A 1 166 ? -9.161 -7.860 -45.745 1.00 36.72 166 GLU A CA 1
ATOM 1300 C C . GLU A 1 166 ? -10.198 -8.037 -46.861 1.00 36.72 166 GLU A C 1
ATOM 1302 O O . GLU A 1 166 ? -9.922 -7.776 -48.032 1.00 36.72 166 GLU A O 1
ATOM 1307 N N . HIS A 1 167 ? -11.402 -8.468 -46.485 1.00 43.06 167 HIS A N 1
ATOM 1308 C CA . HIS A 1 167 ? -12.610 -8.177 -47.242 1.00 43.06 167 HIS A CA 1
ATOM 1309 C C . HIS A 1 167 ? -13.175 -6.870 -46.682 1.00 43.06 167 HIS A C 1
ATOM 1311 O O . HIS A 1 167 ? -13.471 -6.785 -45.490 1.00 43.06 167 HIS A O 1
ATOM 1317 N N . GLU A 1 168 ? -13.272 -5.854 -47.542 1.00 46.81 168 GLU A N 1
ATOM 1318 C CA . GLU A 1 168 ? -14.024 -4.634 -47.265 1.00 46.81 168 GLU A CA 1
ATOM 1319 C C . GLU A 1 168 ? -15.455 -4.988 -46.861 1.00 46.81 168 GLU A C 1
ATOM 1321 O O . GLU A 1 168 ? -16.173 -5.597 -47.648 1.00 46.81 168 GLU A O 1
ATOM 1326 N N . ASP A 1 169 ? -15.878 -4.518 -45.690 1.00 38.78 169 ASP A N 1
ATOM 1327 C CA . ASP A 1 169 ? -17.258 -4.112 -45.469 1.00 38.78 169 ASP A CA 1
ATOM 1328 C C . ASP A 1 169 ? -17.271 -2.858 -44.590 1.00 38.78 169 ASP A C 1
ATOM 1330 O O . ASP A 1 169 ? -16.978 -2.851 -43.393 1.00 38.78 169 ASP A O 1
ATOM 1334 N N . ILE A 1 170 ? -17.587 -1.755 -45.259 1.00 44.50 170 ILE A N 1
ATOM 1335 C CA . ILE A 1 170 ? -17.842 -0.435 -44.703 1.00 44.50 170 ILE A CA 1
ATOM 1336 C C . ILE A 1 170 ? -18.971 -0.537 -43.670 1.00 44.50 170 ILE A C 1
ATOM 1338 O O . ILE A 1 170 ? -20.100 -0.895 -44.002 1.00 44.50 170 ILE A O 1
ATOM 1342 N N . SER A 1 171 ? -18.714 -0.153 -42.418 1.00 38.34 171 SER A N 1
ATOM 1343 C CA . SER A 1 171 ? -19.787 0.157 -41.466 1.00 38.34 171 SER A CA 1
ATOM 1344 C C . SER A 1 171 ? -19.422 1.314 -40.539 1.00 38.34 171 SER A C 1
ATOM 1346 O O . SER A 1 171 ? -18.744 1.193 -39.525 1.00 38.34 171 SER A O 1
ATOM 1348 N N . VAL A 1 172 ? -19.912 2.466 -40.988 1.00 46.00 172 VAL A N 1
ATOM 1349 C CA . VAL A 1 172 ? -20.272 3.707 -40.300 1.00 46.00 172 VAL A CA 1
ATOM 1350 C C . VAL A 1 172 ? -20.466 3.571 -38.782 1.00 46.00 172 VAL A C 1
ATOM 1352 O O . VAL A 1 172 ? -21.489 3.063 -38.338 1.00 46.00 172 VAL A O 1
ATOM 1355 N N . SER A 1 173 ? -19.562 4.154 -37.986 1.00 40.47 173 SER A N 1
ATOM 1356 C CA . SER A 1 173 ? -19.938 4.834 -36.734 1.00 40.47 173 SER A CA 1
ATOM 1357 C C . SER A 1 173 ? -18.793 5.700 -36.194 1.00 40.47 173 SER A C 1
ATOM 1359 O O . SER A 1 173 ? -17.942 5.253 -35.431 1.00 40.47 173 SER A O 1
ATOM 1361 N N . ALA A 1 174 ? -18.773 6.970 -36.595 1.00 40.28 174 ALA A N 1
ATOM 1362 C CA . ALA A 1 174 ? -18.030 8.020 -35.904 1.00 40.28 174 ALA A CA 1
ATOM 1363 C C . ALA A 1 174 ? -18.825 9.330 -35.990 1.00 40.28 174 ALA A C 1
ATOM 1365 O O . ALA A 1 174 ? -18.495 10.247 -36.737 1.00 40.28 174 ALA A O 1
ATOM 1366 N N . GLN A 1 175 ? -19.912 9.408 -35.227 1.00 46.12 175 GLN A N 1
ATOM 1367 C CA . GLN A 1 175 ? -20.574 10.666 -34.898 1.00 46.12 175 GLN A CA 1
ATOM 1368 C C . GLN A 1 175 ? -20.555 10.817 -33.382 1.00 46.12 175 GLN A C 1
ATOM 1370 O O . GLN A 1 175 ? -21.406 10.248 -32.722 1.00 46.12 175 GLN A O 1
ATOM 1375 N N . THR A 1 176 ? -19.584 11.571 -32.857 1.00 40.34 176 THR A N 1
ATOM 1376 C CA . THR 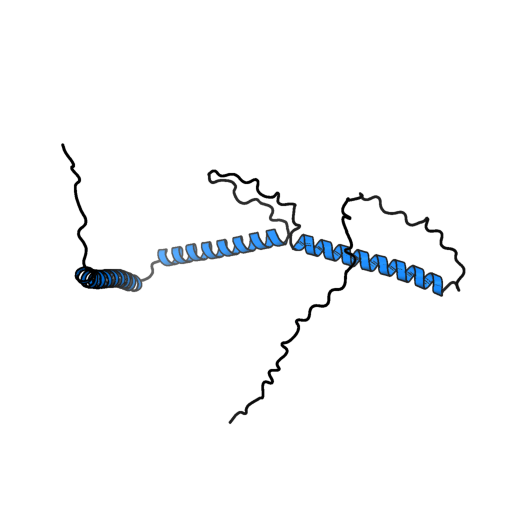A 1 176 ? -19.759 12.525 -31.743 1.00 40.34 176 THR A CA 1
ATOM 1377 C C . THR A 1 176 ? -18.459 13.319 -31.548 1.00 40.34 176 THR A C 1
ATOM 1379 O O . THR A 1 176 ? -17.608 12.952 -30.743 1.00 40.34 176 THR A O 1
ATOM 1382 N N . LEU A 1 177 ? -18.304 14.439 -32.257 1.00 43.22 177 LEU A N 1
ATOM 1383 C CA . LEU A 1 177 ? -17.428 15.536 -31.829 1.00 43.22 177 LEU A CA 1
ATOM 1384 C C . LEU A 1 177 ? -18.289 16.790 -31.679 1.00 43.22 177 LEU A C 1
ATOM 1386 O O . LEU A 1 177 ? -18.353 17.624 -32.576 1.00 43.22 177 LEU A O 1
ATOM 1390 N N . ASN A 1 178 ? -18.963 16.913 -30.534 1.00 43.28 178 ASN A N 1
ATOM 1391 C CA . ASN A 1 178 ? -19.577 18.169 -30.116 1.00 43.28 178 ASN A CA 1
ATOM 1392 C C . ASN A 1 178 ? -18.655 18.870 -29.113 1.00 43.28 178 ASN A C 1
ATOM 1394 O O . ASN A 1 178 ? -18.626 18.571 -27.925 1.00 43.28 178 ASN A O 1
ATOM 1398 N N . ILE A 1 179 ? -17.852 19.764 -29.687 1.00 45.53 179 ILE A N 1
ATOM 1399 C CA . ILE A 1 179 ? -17.432 21.088 -29.209 1.00 45.53 179 ILE A CA 1
ATOM 1400 C C . ILE A 1 179 ? -17.842 21.418 -27.764 1.00 45.53 179 ILE A C 1
ATOM 1402 O O . ILE A 1 179 ? -19.023 21.527 -27.448 1.00 45.53 179 ILE A O 1
ATOM 1406 N N . SER A 1 180 ? -16.863 21.748 -26.921 1.00 41.72 180 SER A N 1
ATOM 1407 C CA . SER A 1 180 ? -17.091 22.607 -25.754 1.00 41.72 180 SER A CA 1
ATOM 1408 C C . SER A 1 180 ? -15.991 23.665 -25.673 1.00 41.72 180 SER A C 1
ATOM 1410 O O . SER A 1 180 ? -14.832 23.376 -25.385 1.00 41.72 180 SER A O 1
ATOM 1412 N N . ARG A 1 181 ? -16.384 24.900 -26.007 1.00 46.44 181 ARG A N 1
ATOM 1413 C CA . ARG A 1 181 ? -15.659 26.149 -25.756 1.00 46.44 181 ARG A CA 1
ATOM 1414 C C . ARG A 1 181 ? -15.835 26.512 -24.280 1.00 46.44 181 ARG A C 1
ATOM 1416 O O . ARG A 1 181 ? -16.972 26.657 -23.844 1.00 46.44 181 ARG A O 1
ATOM 1423 N N . SER A 1 182 ? -14.746 26.748 -23.556 1.00 45.22 182 SER A N 1
ATOM 1424 C CA . SER A 1 182 ? -14.794 27.376 -22.230 1.00 45.22 182 SER A CA 1
ATOM 1425 C C . SER A 1 182 ? -14.383 28.838 -22.375 1.00 45.22 182 SER A C 1
ATOM 1427 O O . SER A 1 182 ? -13.225 29.137 -22.659 1.00 45.22 182 SER A O 1
ATOM 1429 N N . ALA A 1 183 ? -15.358 29.739 -22.248 1.00 42.88 183 ALA A N 1
ATOM 1430 C CA . ALA A 1 183 ? -15.149 31.180 -22.208 1.00 42.88 183 ALA A CA 1
ATOM 1431 C C . ALA A 1 183 ? -14.738 31.611 -20.791 1.00 42.88 183 ALA A C 1
ATOM 1433 O O . ALA A 1 183 ? -15.323 31.166 -19.804 1.00 42.88 183 ALA A O 1
ATOM 1434 N N . SER A 1 184 ? -13.734 32.483 -20.712 1.00 47.25 184 SER A N 1
ATOM 1435 C CA . SER A 1 184 ? -13.322 33.197 -19.506 1.00 47.25 184 SER A CA 1
ATOM 1436 C C . SER A 1 184 ? -14.401 34.190 -19.071 1.00 47.25 184 SER A C 1
ATOM 1438 O O . SER A 1 184 ? -14.865 34.976 -19.898 1.00 47.25 184 SER A O 1
ATOM 1440 N N . ALA A 1 185 ? -14.732 34.221 -17.782 1.00 49.25 185 ALA A N 1
ATOM 1441 C CA . ALA A 1 185 ? -15.513 35.296 -17.182 1.00 49.25 185 ALA A CA 1
ATOM 1442 C C . ALA A 1 185 ? -14.725 35.930 -16.023 1.00 49.25 185 ALA A C 1
ATOM 1444 O O . ALA A 1 185 ? -14.455 35.286 -15.015 1.00 49.25 185 ALA A O 1
ATOM 1445 N N . ASN A 1 186 ? -14.307 37.165 -16.301 1.00 47.56 186 ASN A N 1
ATOM 1446 C CA . ASN A 1 186 ? -13.992 38.323 -15.465 1.00 47.56 186 ASN A CA 1
ATOM 1447 C C . ASN A 1 186 ? -13.935 38.204 -13.931 1.00 47.56 186 ASN A C 1
ATOM 1449 O O . ASN A 1 186 ? -14.855 37.714 -13.282 1.00 47.56 186 ASN A O 1
ATOM 1453 N N . MET A 1 187 ? -12.880 38.826 -13.394 1.00 48.50 187 MET A N 1
ATOM 1454 C CA . MET A 1 187 ? -12.819 39.413 -12.056 1.00 48.50 187 MET A CA 1
ATOM 1455 C C . MET A 1 187 ? -13.576 40.747 -12.038 1.00 48.50 187 MET A C 1
ATOM 1457 O O . MET A 1 187 ? -13.339 41.567 -12.922 1.00 48.50 187 MET A O 1
ATOM 1461 N N . ASP A 1 188 ? -14.421 40.935 -11.028 1.00 41.34 188 ASP A N 1
ATOM 1462 C CA . ASP A 1 188 ? -14.677 42.188 -10.300 1.00 41.34 188 ASP A CA 1
ATOM 1463 C C . ASP A 1 188 ? -15.268 41.828 -8.926 1.00 41.34 188 ASP A C 1
ATOM 1465 O O . ASP A 1 188 ? -16.156 40.941 -8.881 1.00 41.34 188 ASP A O 1
#